Protein AF-A0A4V1ZJF5-F1 (afdb_monomer)

Mean predicted aligned error: 9.31 Å

Solvent-accessible surface area (backbone atoms only — not comparable to full-atom values): 12376 Å² total; per-residue (Å²): 110,70,67,60,54,49,34,72,76,37,57,77,57,43,63,61,58,68,71,45,56,71,69,58,46,52,52,50,51,52,52,52,52,51,50,51,52,51,51,49,52,51,50,53,51,49,51,53,52,50,53,53,54,54,52,51,55,53,51,51,55,51,50,55,49,39,53,52,45,34,56,56,43,44,68,31,26,26,74,67,44,28,57,37,52,52,50,33,46,51,53,37,40,76,70,75,46,53,59,31,53,43,90,68,22,48,41,54,60,68,57,36,38,51,34,26,77,71,66,78,32,97,47,66,68,51,47,29,45,29,48,46,96,89,67,45,67,27,7,44,29,41,39,47,34,37,68,93,37,48,88,74,75,68,55,56,67,44,56,47,41,49,48,39,37,38,27,45,75,55,55,25,40,35,24,40,51,39,92,51,51,75,67,51,41,52,54,46,50,53,29,46,76,70,66,44,49,79,68,82,72,84,67,19,86,41,49,43,33,38,32,61,48,101,64,50,67,70,45,41,74,71,65,52,72,66,69,85,126

Secondary structure (DSSP, 8-state):
-HHHHHHHH-THHHHHHHSS-HHHHHHHHHHHHHHHHHHHHHHHHHHHHHHHHHHHHHHHHHHHHHHHHHHHHHHTB-HHHHHHHHHHHHHHHHTT--EEE-TTSS--HHHHHHHHHTTS-S-SS-GGG-B-TTS-B-B--EEEEETTTTTSS-S-HHHHHHHHHHHHHTTEEEGGGTT--HHHHHHHHHHHHTT-TT--S---S-TTEEEESS--HHHHHTT------

pLDDT: mean 89.53, std 12.13, range [44.56, 98.75]

Nearest PDB structures (foldseek):
  6akv-assembly1_A  TM=5.701E-01  e=1.033E-02  Bacillus phage B4

Structure (mmCIF, N/CA/C/O backbone):
data_AF-A0A4V1ZJF5-F1
#
_entry.id   AF-A0A4V1ZJF5-F1
#
loop_
_atom_site.group_PDB
_atom_site.id
_atom_site.type_symbol
_atom_site.label_atom_id
_atom_site.label_alt_id
_atom_site.label_comp_id
_atom_site.label_asym_id
_atom_site.label_entity_id
_atom_site.label_seq_id
_atom_site.pdbx_PDB_ins_code
_atom_site.Cartn_x
_atom_site.Cartn_y
_atom_site.Cartn_z
_atom_site.occupancy
_atom_site.B_iso_or_equiv
_atom_site.auth_seq_id
_atom_site.auth_comp_id
_atom_site.auth_asym_id
_atom_site.auth_atom_id
_atom_site.pdbx_PDB_model_num
ATOM 1 N N . MET A 1 1 ? 50.253 15.086 -31.058 1.00 58.09 1 MET A N 1
ATOM 2 C CA . MET A 1 1 ? 49.781 15.336 -29.675 1.00 58.09 1 MET A CA 1
ATOM 3 C C . MET A 1 1 ? 50.432 14.435 -28.624 1.00 58.09 1 MET A C 1
ATOM 5 O O . MET A 1 1 ? 50.978 14.984 -27.685 1.00 58.09 1 MET A O 1
ATOM 9 N N . LEU A 1 2 ? 50.446 13.099 -28.750 1.00 58.16 2 LEU A N 1
ATOM 10 C CA . LEU A 1 2 ? 50.949 12.218 -27.674 1.00 58.16 2 LEU A CA 1
ATOM 11 C C . LEU A 1 2 ? 52.444 12.410 -27.326 1.00 58.16 2 LEU A C 1
ATOM 13 O O . LEU A 1 2 ? 52.797 12.458 -26.156 1.00 58.16 2 LEU A O 1
ATOM 17 N N . LEU A 1 3 ? 53.307 12.596 -28.335 1.00 60.75 3 LEU A N 1
ATOM 18 C CA . LEU A 1 3 ? 54.736 12.909 -28.148 1.00 60.75 3 LEU A CA 1
ATOM 19 C C . LEU A 1 3 ? 54.968 14.253 -27.444 1.00 60.75 3 LEU A C 1
ATOM 21 O O . LEU A 1 3 ? 55.894 14.369 -26.655 1.00 60.75 3 LEU A O 1
ATOM 25 N N . PHE A 1 4 ? 54.104 15.243 -27.681 1.00 65.88 4 PHE A N 1
ATOM 26 C CA . PHE A 1 4 ? 54.180 16.532 -26.988 1.00 65.88 4 PHE A CA 1
ATOM 27 C C . PHE A 1 4 ? 53.860 16.389 -25.496 1.00 65.88 4 PHE A C 1
ATOM 29 O O . PHE A 1 4 ? 54.551 16.977 -24.675 1.00 65.88 4 PHE A O 1
ATOM 36 N N . VAL A 1 5 ? 52.869 15.563 -25.141 1.00 66.44 5 VAL A N 1
ATOM 37 C CA . VAL A 1 5 ? 52.541 15.260 -23.736 1.00 66.44 5 VAL A CA 1
ATOM 38 C C . VAL A 1 5 ? 53.673 14.472 -23.066 1.00 66.44 5 VAL A C 1
ATOM 40 O O . VAL A 1 5 ? 54.054 14.778 -21.943 1.00 66.44 5 VAL A O 1
ATOM 43 N N . LEU A 1 6 ? 54.268 13.506 -23.772 1.00 64.69 6 LEU A N 1
ATOM 44 C CA . LEU A 1 6 ? 55.411 12.732 -23.276 1.00 64.69 6 LEU A CA 1
ATOM 45 C C . LEU A 1 6 ? 56.658 13.597 -23.056 1.00 64.69 6 LEU A C 1
ATOM 47 O O . LEU A 1 6 ? 57.324 13.432 -22.043 1.00 64.69 6 LEU A O 1
ATOM 51 N N . PHE A 1 7 ? 56.952 14.544 -23.951 1.00 76.12 7 PHE A N 1
ATOM 52 C CA . PHE A 1 7 ? 58.070 15.478 -23.776 1.00 76.12 7 PHE A CA 1
ATOM 53 C C . PHE A 1 7 ? 57.815 16.530 -22.697 1.00 76.12 7 PHE A C 1
ATOM 55 O O . PHE A 1 7 ? 58.768 16.987 -22.074 1.00 76.12 7 PHE A O 1
ATOM 62 N N . ALA A 1 8 ? 56.553 16.889 -22.449 1.00 70.56 8 ALA A N 1
ATOM 63 C CA . ALA A 1 8 ? 56.194 17.739 -21.319 1.00 70.56 8 ALA A CA 1
ATOM 64 C C . ALA A 1 8 ? 56.401 17.020 -19.974 1.00 70.56 8 ALA A C 1
ATOM 66 O O . ALA A 1 8 ? 56.846 17.640 -19.015 1.00 70.56 8 ALA A O 1
ATOM 67 N N . LEU A 1 9 ? 56.116 15.714 -19.911 1.00 73.62 9 LEU A N 1
ATOM 68 C CA . LEU A 1 9 ? 56.307 14.901 -18.704 1.00 73.62 9 LEU A CA 1
ATOM 69 C C . LEU A 1 9 ? 57.757 14.416 -18.526 1.00 73.62 9 LEU A C 1
ATOM 71 O O . LEU A 1 9 ? 58.195 14.210 -17.398 1.00 73.62 9 LEU A O 1
ATOM 75 N N . PHE A 1 10 ? 58.509 14.252 -19.619 1.00 78.19 10 PHE A N 1
ATOM 76 C CA . PHE A 1 10 ? 59.872 13.709 -19.622 1.00 78.19 10 PHE A CA 1
ATOM 77 C C . PHE A 1 10 ? 60.767 14.446 -20.640 1.00 78.19 10 PHE A C 1
ATOM 79 O O . PHE A 1 10 ? 60.992 13.950 -21.751 1.00 78.19 10 PHE A O 1
ATOM 86 N N . PRO A 1 11 ? 61.318 15.620 -20.278 1.00 78.00 11 PRO A N 1
ATOM 87 C CA . PRO A 1 11 ? 62.074 16.471 -21.203 1.00 78.00 11 PRO A CA 1
ATOM 88 C C . PRO A 1 11 ? 63.321 15.796 -21.787 1.00 78.00 11 PRO A C 1
ATOM 90 O O . PRO A 1 11 ? 63.616 15.971 -22.966 1.00 78.00 11 PRO A O 1
ATOM 93 N N . ALA A 1 12 ? 64.004 14.952 -21.004 1.00 77.81 12 ALA A N 1
ATOM 94 C CA . ALA A 1 12 ? 65.216 14.236 -21.419 1.00 77.81 12 ALA A CA 1
ATOM 95 C C . ALA A 1 12 ? 64.993 13.243 -22.582 1.00 77.81 12 ALA A C 1
ATOM 97 O O . ALA A 1 12 ? 65.926 12.905 -23.311 1.00 77.81 12 ALA A O 1
ATOM 98 N N . LEU A 1 13 ? 63.752 12.791 -22.803 1.00 76.12 13 LEU A N 1
ATOM 99 C CA . LEU A 1 13 ? 63.419 11.924 -23.939 1.00 76.12 13 LEU A CA 1
ATOM 100 C C . LEU A 1 13 ? 63.356 12.694 -25.263 1.00 76.12 13 LEU A C 1
ATOM 102 O O . LEU A 1 13 ? 63.444 12.081 -26.328 1.00 76.12 13 LEU A O 1
ATOM 106 N N . ARG A 1 14 ? 63.216 14.024 -25.222 1.00 79.62 14 ARG A N 1
ATOM 107 C CA . ARG A 1 14 ? 63.078 14.861 -26.417 1.00 79.62 14 ARG A CA 1
ATOM 108 C C . ARG A 1 14 ? 64.313 14.785 -27.301 1.00 79.62 14 ARG A C 1
ATOM 110 O O . ARG A 1 14 ? 64.189 14.466 -28.482 1.00 79.62 14 ARG A O 1
ATOM 117 N N . ASP A 1 15 ? 65.485 15.007 -26.722 1.00 79.25 15 ASP A N 1
ATOM 118 C CA . ASP A 1 15 ? 66.735 15.094 -27.482 1.00 79.25 15 ASP A CA 1
ATOM 119 C C . ASP A 1 15 ? 67.129 13.725 -28.052 1.00 79.25 15 ASP A C 1
ATOM 121 O O . ASP A 1 15 ? 67.526 13.610 -29.212 1.00 79.25 15 ASP A O 1
ATOM 125 N N . SER A 1 16 ? 66.864 12.658 -27.292 1.00 80.75 16 SER A N 1
ATOM 126 C CA . SER A 1 16 ? 67.068 11.271 -27.729 1.00 80.75 16 SER A CA 1
ATOM 127 C C . SER A 1 16 ? 66.196 10.898 -28.938 1.00 80.75 16 SER A C 1
ATOM 129 O O . SER A 1 16 ? 66.657 10.220 -29.852 1.00 80.75 16 SER A O 1
ATOM 131 N N . VAL A 1 17 ? 64.942 11.365 -28.998 1.00 77.38 17 VAL A N 1
ATOM 132 C CA . VAL A 1 17 ? 64.036 11.114 -30.138 1.00 77.38 17 VAL A CA 1
ATOM 133 C C . VAL A 1 17 ? 64.363 12.012 -31.340 1.00 77.38 17 VAL A C 1
ATOM 135 O O . VAL A 1 17 ? 64.158 11.617 -32.497 1.00 77.38 17 VAL A O 1
ATOM 138 N N . VAL A 1 18 ? 64.896 13.215 -31.094 1.00 82.00 18 VAL A N 1
ATOM 139 C CA . VAL A 1 18 ? 65.355 14.133 -32.147 1.00 82.00 18 VAL A CA 1
ATOM 140 C C . VAL A 1 18 ? 66.607 13.595 -32.856 1.00 82.00 18 VAL A C 1
ATOM 142 O O . VAL A 1 18 ? 66.705 13.723 -34.075 1.00 82.00 18 VAL A O 1
ATOM 145 N N . ALA A 1 19 ? 67.494 12.906 -32.139 1.00 83.69 19 ALA A N 1
ATOM 146 C CA . ALA A 1 19 ? 68.703 12.302 -32.701 1.00 83.69 19 ALA A CA 1
ATOM 147 C C . ALA A 1 19 ? 68.472 10.989 -33.487 1.00 83.69 19 ALA A C 1
ATOM 149 O O . ALA A 1 19 ? 69.379 10.506 -34.161 1.00 83.69 19 ALA A O 1
ATOM 150 N N . MET A 1 20 ? 67.276 10.389 -33.427 1.00 86.62 20 MET A N 1
ATOM 151 C CA . MET A 1 20 ? 66.982 9.126 -34.121 1.00 86.62 20 MET A CA 1
ATOM 152 C C . MET A 1 20 ? 66.909 9.268 -35.646 1.00 86.62 20 MET A C 1
ATOM 154 O O . MET A 1 20 ? 66.320 10.215 -36.172 1.00 86.62 20 MET A O 1
ATOM 158 N N . ALA A 1 21 ? 67.388 8.238 -36.353 1.00 90.06 21 ALA A N 1
ATOM 159 C CA . ALA A 1 21 ? 67.200 8.101 -37.794 1.00 90.06 21 ALA A CA 1
ATOM 160 C C . ALA A 1 21 ? 65.698 8.107 -38.176 1.00 90.06 21 ALA A C 1
ATOM 162 O O . ALA A 1 21 ? 64.870 7.574 -37.422 1.00 90.06 21 ALA A O 1
ATOM 163 N N . PRO A 1 22 ? 65.318 8.641 -39.356 1.00 86.12 22 PRO A N 1
ATOM 164 C CA . PRO A 1 22 ? 63.914 8.834 -39.738 1.00 86.12 22 PRO A CA 1
ATOM 165 C C . PRO A 1 22 ? 63.050 7.569 -39.634 1.00 86.12 22 PRO A C 1
ATOM 167 O O . PRO A 1 22 ? 61.930 7.618 -39.124 1.00 86.12 22 PRO A O 1
ATOM 170 N N . LEU A 1 23 ? 63.590 6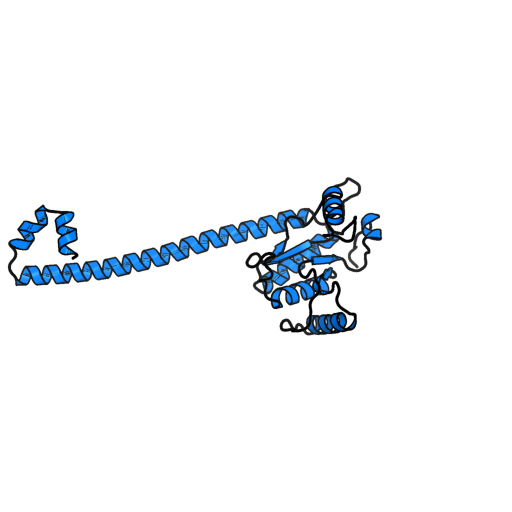.417 -40.046 1.00 81.69 23 LEU A N 1
ATOM 171 C CA . LEU A 1 23 ? 62.881 5.137 -39.992 1.00 81.69 23 LEU A CA 1
ATOM 172 C C . LEU A 1 23 ? 62.604 4.686 -38.547 1.00 81.69 23 LEU A C 1
ATOM 174 O O . LEU A 1 23 ? 61.494 4.249 -38.244 1.00 81.69 23 LEU A O 1
ATOM 178 N N . ALA A 1 24 ? 63.570 4.855 -37.638 1.00 78.62 24 ALA A N 1
ATOM 179 C CA . ALA A 1 24 ? 63.411 4.529 -36.220 1.00 78.62 24 ALA A CA 1
ATOM 180 C C . ALA A 1 24 ? 62.355 5.423 -35.549 1.00 78.62 24 ALA A C 1
ATOM 182 O O . ALA A 1 24 ? 61.537 4.942 -34.763 1.00 78.62 24 ALA A O 1
ATOM 183 N N . ARG A 1 25 ? 62.294 6.709 -35.926 1.00 80.06 25 ARG A N 1
ATOM 184 C CA . ARG A 1 25 ? 61.274 7.640 -35.422 1.00 80.06 25 ARG A CA 1
ATOM 185 C C . ARG A 1 25 ? 59.860 7.247 -35.868 1.00 80.06 25 ARG A C 1
ATOM 187 O O . ARG A 1 25 ? 58.936 7.309 -35.058 1.00 80.06 25 ARG A O 1
ATOM 194 N N . ILE A 1 26 ? 59.684 6.806 -37.116 1.00 80.50 26 ILE A N 1
ATOM 195 C CA . ILE A 1 26 ? 58.386 6.327 -37.631 1.00 80.50 26 ILE A CA 1
ATOM 196 C C . ILE A 1 26 ? 57.940 5.053 -36.897 1.00 80.50 26 ILE A C 1
ATOM 198 O O . ILE A 1 26 ? 56.774 4.942 -36.512 1.00 80.50 26 ILE A O 1
ATOM 202 N N . GLN A 1 27 ? 58.856 4.109 -36.657 1.00 81.94 27 GLN A N 1
ATOM 203 C CA . GLN A 1 27 ? 58.553 2.883 -35.907 1.00 81.94 27 GLN A CA 1
ATOM 204 C C . GLN A 1 27 ? 58.157 3.189 -34.455 1.00 81.94 27 GLN A C 1
ATOM 206 O O . GLN A 1 27 ? 57.144 2.678 -33.975 1.00 81.94 27 GLN A O 1
ATOM 211 N N . LEU A 1 28 ? 58.870 4.103 -33.786 1.00 77.88 28 LEU A N 1
ATOM 212 C CA . LEU A 1 28 ? 58.525 4.563 -32.439 1.00 77.88 28 LEU A CA 1
ATOM 213 C C . LEU A 1 28 ? 57.148 5.247 -32.403 1.00 77.88 28 LEU A C 1
ATOM 215 O O . LEU A 1 28 ? 56.344 4.971 -31.515 1.00 77.88 28 LEU A O 1
ATOM 219 N N . GLN A 1 29 ? 56.831 6.095 -33.385 1.00 80.81 29 GLN A N 1
ATOM 220 C CA . GLN A 1 29 ? 55.512 6.730 -33.493 1.00 80.81 29 GLN A CA 1
ATOM 221 C C . GLN A 1 29 ? 54.382 5.708 -33.664 1.00 80.81 29 GLN A C 1
ATOM 223 O O . GLN A 1 29 ? 53.346 5.833 -33.009 1.00 80.81 29 GLN A O 1
ATOM 228 N N . ARG A 1 30 ? 54.580 4.679 -34.498 1.00 80.25 30 ARG A N 1
ATOM 229 C CA . ARG A 1 30 ? 53.608 3.590 -34.691 1.00 80.25 30 ARG A CA 1
ATOM 230 C C . ARG A 1 30 ? 53.421 2.761 -33.421 1.00 80.25 30 ARG A C 1
ATOM 232 O O . ARG A 1 30 ? 52.285 2.483 -33.045 1.00 80.25 30 ARG A O 1
ATOM 239 N N . PHE A 1 31 ? 54.509 2.436 -32.726 1.00 74.62 31 PHE A N 1
ATOM 240 C CA . PHE A 1 31 ? 54.467 1.719 -31.452 1.00 74.62 31 PHE A CA 1
ATOM 241 C C . PHE A 1 31 ? 53.735 2.518 -30.361 1.00 74.62 31 PHE A C 1
ATOM 243 O O . PHE A 1 31 ? 52.851 1.989 -29.689 1.00 74.62 31 PHE A O 1
ATOM 250 N N . LEU A 1 32 ? 54.013 3.819 -30.238 1.00 76.56 32 LEU A N 1
ATOM 251 C CA . LEU A 1 32 ? 53.318 4.702 -29.295 1.00 76.56 32 LEU A CA 1
ATOM 252 C C . LEU A 1 32 ? 51.833 4.878 -29.642 1.00 76.56 32 LEU A C 1
ATOM 254 O O . LEU A 1 32 ? 50.996 4.909 -28.742 1.00 76.56 32 LEU A O 1
ATOM 258 N N . ALA A 1 33 ? 51.478 4.957 -30.928 1.00 76.19 33 ALA A N 1
ATOM 259 C CA . ALA A 1 33 ? 50.081 5.004 -31.362 1.00 76.19 33 ALA A CA 1
ATOM 260 C C . ALA A 1 33 ? 49.334 3.697 -31.036 1.00 76.19 33 ALA A C 1
ATOM 262 O O . ALA A 1 33 ? 48.191 3.734 -30.574 1.00 76.19 33 ALA A O 1
ATOM 263 N N . PHE A 1 34 ? 49.991 2.547 -31.207 1.00 76.25 34 PHE A N 1
ATOM 264 C CA . PHE A 1 34 ? 49.462 1.241 -30.818 1.00 76.25 34 PHE A CA 1
ATOM 265 C C . PHE A 1 34 ? 49.240 1.141 -29.301 1.00 76.25 34 PHE A C 1
ATOM 267 O O . PHE A 1 34 ? 48.150 0.760 -28.865 1.00 76.25 34 PHE A O 1
ATOM 274 N N . LEU A 1 35 ? 50.218 1.564 -28.491 1.00 74.25 35 LEU A N 1
ATOM 275 C CA . LEU A 1 35 ? 50.089 1.608 -27.031 1.00 74.25 35 LEU A CA 1
ATOM 276 C C . LEU A 1 35 ? 48.984 2.563 -26.574 1.00 74.25 35 LEU A C 1
ATOM 278 O O . LEU A 1 35 ? 48.183 2.196 -25.721 1.00 74.25 35 LEU A O 1
ATOM 282 N N . ALA A 1 36 ? 48.880 3.754 -27.166 1.00 72.44 36 ALA A N 1
ATOM 283 C CA . ALA A 1 36 ? 47.826 4.713 -26.840 1.00 72.44 36 ALA A CA 1
ATOM 284 C C . ALA A 1 36 ? 46.430 4.186 -27.191 1.00 72.44 36 ALA A C 1
ATOM 286 O O . ALA A 1 36 ? 45.476 4.411 -26.447 1.00 72.44 36 ALA A O 1
ATOM 287 N N . THR A 1 37 ? 46.307 3.459 -28.303 1.00 74.38 37 THR A N 1
ATOM 288 C CA . THR A 1 37 ? 45.048 2.816 -28.697 1.00 74.38 37 THR A CA 1
ATOM 289 C C . THR A 1 37 ? 44.662 1.738 -27.688 1.00 74.38 37 THR A C 1
ATOM 291 O O . THR A 1 37 ? 43.533 1.737 -27.203 1.00 74.38 37 THR A O 1
ATOM 294 N N . ARG A 1 38 ? 45.605 0.877 -27.282 1.00 74.81 38 ARG A N 1
ATOM 295 C CA . ARG A 1 38 ? 45.347 -0.134 -26.246 1.00 74.81 38 ARG A CA 1
ATOM 296 C C . ARG A 1 38 ? 45.035 0.491 -24.887 1.00 74.81 38 ARG A C 1
ATOM 298 O O . ARG A 1 38 ? 44.062 0.088 -24.263 1.00 74.81 38 ARG A O 1
ATOM 305 N N . ALA A 1 39 ? 45.775 1.513 -24.463 1.00 71.56 39 ALA A N 1
ATOM 306 C CA . ALA A 1 39 ? 45.519 2.229 -23.214 1.00 71.56 39 ALA A CA 1
ATOM 307 C C . ALA A 1 39 ? 44.129 2.888 -23.194 1.00 71.56 39 ALA A C 1
ATOM 309 O O . ALA A 1 39 ? 43.452 2.846 -22.173 1.00 71.56 39 ALA A O 1
ATOM 310 N N . ARG A 1 40 ? 43.659 3.434 -24.327 1.00 71.12 40 ARG A N 1
ATOM 311 C CA . ARG A 1 40 ? 42.286 3.953 -24.460 1.00 71.12 40 ARG A CA 1
ATOM 312 C C . ARG A 1 40 ? 41.235 2.857 -24.324 1.00 71.12 40 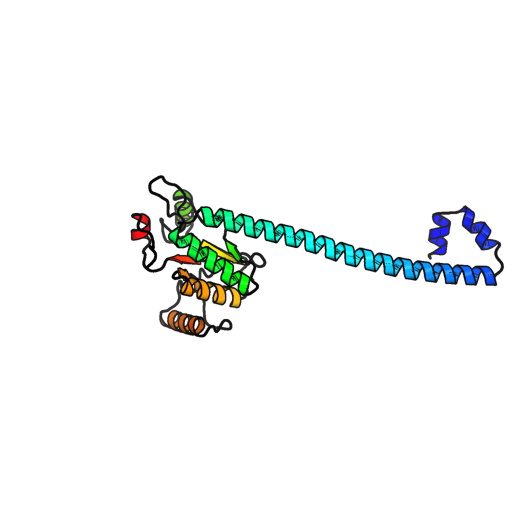ARG A C 1
ATOM 314 O O . ARG A 1 40 ? 40.253 3.075 -23.628 1.00 71.12 40 ARG A O 1
ATOM 321 N N . VAL A 1 41 ? 41.444 1.693 -24.941 1.00 70.69 41 VAL A N 1
ATOM 322 C CA . VAL A 1 41 ? 40.530 0.545 -24.800 1.00 70.69 41 VAL A CA 1
ATOM 323 C C . VAL A 1 41 ? 40.486 0.064 -23.348 1.00 70.69 41 VAL A C 1
ATOM 325 O O . VAL A 1 41 ? 39.400 -0.115 -22.808 1.00 70.69 41 VAL A O 1
ATOM 328 N N . PHE A 1 42 ? 41.639 -0.061 -22.684 1.00 69.69 42 PHE A N 1
ATOM 329 C CA . PHE A 1 42 ? 41.704 -0.422 -21.264 1.00 69.69 42 PHE A CA 1
ATOM 330 C C . PHE A 1 42 ? 41.040 0.622 -20.361 1.00 69.69 42 PHE A C 1
ATOM 332 O O . PHE A 1 42 ? 40.309 0.245 -19.454 1.00 69.69 42 PHE A O 1
ATOM 339 N N . LEU A 1 43 ? 41.233 1.919 -20.618 1.00 70.38 43 LEU A N 1
ATOM 340 C CA . LEU A 1 43 ? 40.588 2.988 -19.854 1.00 70.38 43 LEU A CA 1
ATOM 341 C C . LEU A 1 43 ? 39.066 3.002 -20.060 1.00 70.38 43 LEU A C 1
ATOM 343 O O . LEU A 1 43 ? 38.329 3.135 -19.089 1.00 70.38 43 LEU A O 1
ATOM 347 N N . MET A 1 44 ? 38.582 2.830 -21.294 1.00 72.62 44 MET A N 1
ATOM 348 C CA . MET A 1 44 ? 37.142 2.728 -21.567 1.00 72.62 44 MET A CA 1
ATOM 349 C C . MET A 1 44 ? 36.532 1.489 -20.908 1.00 72.62 44 MET A C 1
ATOM 351 O O . MET A 1 44 ? 35.460 1.586 -20.315 1.00 72.62 44 MET A O 1
ATOM 355 N N . LEU A 1 45 ? 37.224 0.346 -20.954 1.00 67.62 45 LEU A N 1
ATOM 356 C CA . LEU A 1 45 ? 36.789 -0.878 -20.284 1.00 67.62 45 LEU A CA 1
ATOM 357 C C . LEU A 1 45 ? 36.777 -0.698 -18.760 1.00 67.62 45 LEU A C 1
ATOM 359 O O . LEU A 1 45 ? 35.808 -1.070 -18.110 1.00 67.62 45 LEU A O 1
ATOM 363 N N . PHE A 1 46 ? 37.809 -0.071 -18.191 1.00 68.44 46 PHE A N 1
ATOM 364 C CA . PHE A 1 46 ? 37.892 0.219 -16.760 1.00 68.44 46 PHE A CA 1
ATOM 365 C C . PHE A 1 46 ? 36.787 1.178 -16.297 1.00 68.44 46 PHE A C 1
ATOM 367 O O . PHE A 1 46 ? 36.169 0.941 -15.260 1.00 68.44 46 PHE A O 1
ATOM 374 N N . LEU A 1 47 ? 36.494 2.229 -17.071 1.00 65.00 47 LEU A N 1
ATOM 375 C CA . LEU A 1 47 ? 35.394 3.153 -16.786 1.00 65.00 47 LEU A CA 1
ATOM 376 C C . LEU A 1 47 ? 34.038 2.445 -16.870 1.00 65.00 47 LEU A C 1
ATOM 378 O O . LEU A 1 47 ? 33.244 2.566 -15.942 1.00 65.00 47 LEU A O 1
ATOM 382 N N . ALA A 1 48 ? 33.797 1.648 -17.916 1.00 61.25 48 ALA A N 1
ATOM 383 C CA . ALA A 1 48 ? 32.567 0.869 -18.055 1.00 61.25 48 ALA A CA 1
ATOM 384 C C . ALA A 1 48 ? 32.377 -0.118 -16.889 1.00 61.25 48 ALA A C 1
ATOM 386 O O . ALA A 1 48 ? 31.305 -0.163 -16.288 1.00 61.25 48 ALA A O 1
ATOM 387 N N . VAL A 1 49 ? 33.429 -0.854 -16.511 1.00 65.62 49 VAL A N 1
ATOM 388 C CA . VAL A 1 49 ? 33.406 -1.779 -15.366 1.00 65.62 49 VAL A CA 1
ATOM 389 C C . VAL A 1 49 ? 33.169 -1.028 -14.051 1.00 65.62 49 VAL A C 1
ATOM 391 O O . VAL A 1 49 ? 32.335 -1.451 -13.255 1.00 65.62 49 VAL A O 1
ATOM 394 N N . SER A 1 50 ? 33.819 0.119 -13.839 1.00 60.56 50 SER A N 1
ATOM 395 C CA . SER A 1 50 ? 33.630 0.939 -12.632 1.00 60.56 50 SER A CA 1
ATOM 396 C C . SER A 1 50 ? 32.202 1.484 -12.513 1.00 60.56 50 SER A C 1
ATOM 398 O O . SER A 1 50 ? 31.629 1.475 -11.424 1.00 60.56 50 SER A O 1
ATOM 400 N N . THR A 1 51 ? 31.584 1.908 -13.622 1.00 61.34 51 THR A N 1
ATOM 401 C CA . THR A 1 51 ? 30.178 2.344 -13.641 1.00 61.34 51 THR A CA 1
ATOM 402 C C . THR A 1 51 ? 29.220 1.191 -13.327 1.00 61.34 51 THR A C 1
ATOM 404 O O . THR A 1 51 ? 28.277 1.367 -12.552 1.00 61.34 51 THR A O 1
ATOM 407 N N . VAL A 1 52 ? 29.465 -0.006 -13.867 1.00 58.81 52 VAL A N 1
ATOM 408 C CA . VAL A 1 52 ? 28.641 -1.195 -13.585 1.00 58.81 52 VAL A CA 1
ATOM 409 C C . VAL A 1 52 ? 28.757 -1.622 -12.116 1.00 58.81 52 VAL A C 1
ATOM 411 O O . VAL A 1 52 ? 27.740 -1.872 -11.473 1.00 58.81 52 VAL A O 1
ATOM 414 N N . ILE A 1 53 ? 29.964 -1.632 -11.542 1.00 63.09 53 ILE A N 1
ATOM 415 C CA . ILE A 1 53 ? 30.169 -2.000 -10.130 1.00 63.09 53 ILE A CA 1
ATOM 416 C C . ILE A 1 53 ? 29.520 -0.970 -9.189 1.00 63.09 53 ILE A C 1
ATOM 418 O O . ILE A 1 53 ? 28.819 -1.345 -8.247 1.00 63.09 53 ILE A O 1
ATOM 422 N N . GLY A 1 54 ? 29.698 0.329 -9.454 1.00 59.53 54 GLY A N 1
ATOM 423 C CA . GLY A 1 54 ? 29.116 1.389 -8.624 1.00 59.53 54 GLY A CA 1
ATOM 424 C C . GLY A 1 54 ? 27.583 1.393 -8.629 1.00 59.53 54 GLY A C 1
ATOM 425 O O . GLY A 1 54 ? 26.956 1.578 -7.586 1.00 59.53 54 GLY A O 1
ATOM 426 N N . THR A 1 55 ? 26.963 1.139 -9.786 1.00 63.41 55 THR A N 1
ATOM 427 C CA . THR A 1 55 ? 25.495 1.076 -9.907 1.00 63.41 55 THR A CA 1
ATOM 428 C C . THR A 1 55 ? 24.901 -0.160 -9.232 1.00 63.41 55 THR A C 1
ATOM 430 O O . THR A 1 55 ? 23.860 -0.044 -8.584 1.00 63.41 55 THR A O 1
ATOM 433 N N . ALA A 1 56 ? 25.576 -1.312 -9.297 1.00 63.09 56 ALA A N 1
ATOM 434 C CA . ALA A 1 56 ? 25.157 -2.522 -8.591 1.00 63.09 56 ALA A CA 1
ATOM 435 C C . ALA A 1 56 ? 25.172 -2.333 -7.063 1.00 63.09 56 ALA A C 1
ATOM 437 O O . ALA A 1 56 ? 24.187 -2.646 -6.397 1.00 63.09 56 ALA A O 1
ATOM 438 N N . SER A 1 57 ? 26.237 -1.733 -6.518 1.00 63.72 57 SER A N 1
ATOM 439 C CA . SER A 1 57 ? 26.359 -1.450 -5.079 1.00 63.72 57 SER A CA 1
ATOM 440 C C . SER A 1 57 ? 25.285 -0.473 -4.572 1.00 63.72 57 SER A C 1
ATOM 442 O O . SER A 1 57 ? 24.679 -0.684 -3.519 1.00 63.72 57 SER A O 1
ATOM 444 N N . ALA A 1 58 ? 24.981 0.574 -5.346 1.00 69.94 58 ALA A N 1
ATOM 445 C CA . ALA A 1 58 ? 23.907 1.507 -5.007 1.00 69.94 58 ALA A CA 1
ATOM 446 C C . ALA A 1 58 ? 22.517 0.840 -5.046 1.00 69.94 58 ALA A C 1
ATOM 448 O O . ALA A 1 58 ? 21.692 1.087 -4.163 1.00 69.94 58 ALA A O 1
ATOM 449 N N . ALA A 1 59 ? 22.261 -0.021 -6.037 1.00 73.81 59 ALA A N 1
ATOM 450 C CA . ALA A 1 59 ? 21.007 -0.765 -6.152 1.00 73.81 59 ALA A CA 1
ATOM 451 C C . ALA A 1 59 ? 20.816 -1.763 -4.996 1.00 73.81 59 ALA A C 1
ATOM 453 O O . A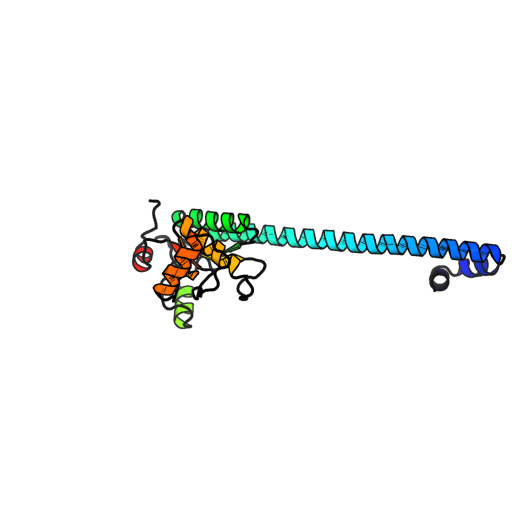LA A 1 59 ? 19.724 -1.846 -4.433 1.00 73.81 59 ALA A O 1
ATOM 454 N N . GLU A 1 60 ? 21.878 -2.462 -4.589 1.00 77.50 60 GLU A N 1
ATOM 455 C CA . GLU A 1 60 ? 21.861 -3.373 -3.440 1.00 77.50 60 GLU A CA 1
ATOM 456 C C . GLU A 1 60 ? 21.523 -2.631 -2.135 1.00 77.50 60 GLU A C 1
ATOM 458 O O . GLU A 1 60 ? 20.660 -3.063 -1.366 1.00 77.50 60 GLU A O 1
ATOM 463 N N . GLY A 1 61 ? 22.112 -1.448 -1.925 1.00 88.25 61 GLY A N 1
ATOM 464 C CA . GLY A 1 61 ? 21.809 -0.607 -0.766 1.00 88.25 61 GLY A CA 1
ATOM 465 C C . GLY A 1 61 ? 20.355 -0.118 -0.719 1.00 88.25 61 GLY A C 1
ATOM 466 O O . GLY A 1 61 ? 19.781 0.009 0.366 1.00 88.25 61 GLY A O 1
ATOM 467 N N . LEU A 1 62 ? 19.736 0.153 -1.872 1.00 90.06 62 LEU A N 1
ATOM 468 C CA . LEU A 1 62 ? 18.323 0.546 -1.951 1.00 90.06 62 LEU A CA 1
ATOM 469 C C . LEU A 1 62 ? 17.378 -0.622 -1.670 1.00 90.06 62 LEU A C 1
ATOM 471 O O . LEU A 1 62 ? 16.377 -0.432 -0.972 1.00 90.06 62 LEU A O 1
ATOM 475 N N . GLU A 1 63 ? 17.708 -1.816 -2.158 1.00 93.88 63 GLU A N 1
ATOM 476 C CA . GLU A 1 63 ? 16.915 -3.017 -1.906 1.00 93.88 63 GLU A CA 1
ATOM 477 C C . GLU A 1 63 ? 16.953 -3.407 -0.425 1.00 93.88 63 GLU A C 1
ATOM 479 O O . GLU A 1 63 ? 15.907 -3.628 0.188 1.00 93.88 63 GLU A O 1
ATOM 484 N N . ALA A 1 64 ? 18.138 -3.398 0.195 1.00 94.81 64 ALA A N 1
ATOM 485 C CA . ALA A 1 64 ? 18.279 -3.679 1.621 1.00 94.81 64 ALA A CA 1
ATOM 486 C C . ALA A 1 64 ? 17.462 -2.696 2.483 1.00 94.81 64 ALA A C 1
ATOM 488 O O . ALA A 1 64 ? 16.766 -3.104 3.417 1.00 94.81 64 ALA A O 1
ATOM 489 N N . LYS A 1 65 ? 17.480 -1.400 2.133 1.00 95.56 65 LYS A N 1
ATOM 490 C CA . LYS A 1 65 ? 16.660 -0.370 2.793 1.00 95.56 65 LYS A CA 1
ATOM 491 C C . LYS A 1 65 ? 15.164 -0.634 2.631 1.00 95.56 65 LYS A C 1
ATOM 493 O O . LYS A 1 65 ? 14.433 -0.540 3.614 1.00 95.56 65 LYS A O 1
ATOM 498 N N . ARG A 1 66 ? 14.710 -0.994 1.425 1.00 96.75 66 ARG A N 1
ATOM 499 C CA . ARG A 1 66 ? 13.304 -1.329 1.144 1.00 96.75 66 ARG A CA 1
ATOM 500 C C . ARG A 1 66 ? 12.829 -2.496 2.005 1.00 96.75 66 ARG A C 1
ATOM 502 O O . ARG A 1 66 ? 11.804 -2.391 2.676 1.00 96.75 66 ARG A O 1
ATOM 509 N N . VAL A 1 67 ? 13.601 -3.582 2.033 1.00 97.44 67 VAL A N 1
ATOM 510 C CA . VAL A 1 67 ? 13.293 -4.782 2.824 1.00 97.44 67 VAL A CA 1
ATOM 511 C C . VAL A 1 67 ? 13.246 -4.453 4.321 1.00 97.44 67 VAL A C 1
ATOM 513 O O . VAL A 1 67 ? 12.298 -4.837 5.010 1.00 97.44 67 VAL A O 1
ATOM 516 N N . ALA A 1 68 ? 14.217 -3.688 4.830 1.00 97.50 68 ALA A N 1
ATOM 517 C CA . ALA A 1 68 ? 14.247 -3.260 6.229 1.00 97.50 68 ALA A CA 1
ATOM 518 C C . ALA A 1 68 ? 13.056 -2.356 6.601 1.00 97.50 68 ALA A C 1
ATOM 520 O O . ALA A 1 68 ? 12.463 -2.521 7.675 1.00 97.50 68 ALA A O 1
ATOM 521 N N . GLN A 1 69 ? 12.668 -1.438 5.712 1.00 98.00 69 GLN A N 1
ATOM 522 C CA . GLN A 1 69 ? 11.498 -0.581 5.899 1.00 98.00 69 GLN A CA 1
ATOM 523 C C . GLN A 1 69 ? 10.210 -1.405 5.927 1.00 98.00 69 GLN A C 1
ATOM 525 O O . GLN A 1 69 ? 9.426 -1.266 6.865 1.00 98.00 69 GLN A O 1
ATOM 530 N N . ASN A 1 70 ? 10.018 -2.317 4.971 1.00 98.50 70 ASN A N 1
ATOM 531 C CA . ASN A 1 70 ? 8.843 -3.189 4.938 1.00 98.50 70 ASN A CA 1
ATOM 532 C C . ASN A 1 70 ? 8.742 -4.030 6.212 1.00 98.50 70 ASN A C 1
ATOM 534 O O . ASN A 1 70 ? 7.685 -4.063 6.837 1.00 98.50 70 ASN A O 1
ATOM 538 N N . LYS A 1 71 ? 9.849 -4.633 6.663 1.00 98.38 71 LYS A N 1
ATOM 539 C CA . LYS A 1 71 ? 9.899 -5.375 7.931 1.00 98.38 71 LYS A CA 1
ATOM 540 C C . LYS A 1 71 ? 9.481 -4.504 9.122 1.00 98.38 71 LYS A C 1
ATOM 542 O O . LYS A 1 71 ? 8.668 -4.930 9.941 1.00 98.38 71 LYS A O 1
ATOM 547 N N . THR A 1 72 ? 10.005 -3.282 9.200 1.00 98.00 72 THR A N 1
ATOM 548 C CA . THR A 1 72 ? 9.685 -2.321 10.269 1.00 98.00 72 THR A CA 1
ATOM 549 C C . THR A 1 72 ? 8.216 -1.904 10.239 1.00 98.00 72 THR A C 1
ATOM 551 O O . THR A 1 72 ? 7.567 -1.832 11.281 1.00 98.00 72 THR A O 1
ATOM 554 N N . ASN A 1 73 ? 7.666 -1.651 9.053 1.00 98.38 73 ASN A N 1
ATOM 555 C CA . ASN A 1 73 ? 6.291 -1.191 8.899 1.00 98.38 73 ASN A CA 1
ATOM 556 C C . ASN A 1 73 ? 5.276 -2.323 9.110 1.00 98.38 73 ASN A C 1
ATOM 558 O O . ASN A 1 73 ? 4.288 -2.117 9.811 1.00 98.38 73 ASN A O 1
ATOM 562 N N . LEU A 1 74 ? 5.565 -3.544 8.651 1.00 98.50 74 LEU A N 1
ATOM 563 C CA . LEU A 1 74 ? 4.771 -4.736 8.969 1.00 98.50 74 LEU A CA 1
ATOM 564 C C . LEU A 1 74 ? 4.670 -4.972 10.483 1.00 98.50 74 LEU A C 1
ATOM 566 O O . LEU A 1 74 ? 3.606 -5.344 10.979 1.00 98.50 74 LEU A O 1
ATOM 570 N N . ALA A 1 75 ? 5.739 -4.713 11.244 1.00 97.81 75 ALA A N 1
ATOM 571 C CA . ALA A 1 75 ? 5.737 -4.877 12.699 1.00 97.81 75 ALA A CA 1
ATOM 572 C C . ALA A 1 75 ? 4.763 -3.929 13.431 1.00 97.81 75 ALA A C 1
ATOM 574 O O . ALA A 1 75 ? 4.323 -4.257 14.531 1.00 97.81 75 ALA A O 1
ATOM 575 N N . LYS A 1 76 ? 4.382 -2.799 12.817 1.00 98.00 76 LYS A N 1
ATOM 576 C CA . LYS A 1 76 ? 3.387 -1.842 13.344 1.00 98.00 76 LYS A CA 1
ATOM 577 C C . LYS A 1 76 ? 1.938 -2.233 13.016 1.00 98.00 76 LYS A C 1
ATOM 579 O O . LYS A 1 76 ? 1.002 -1.563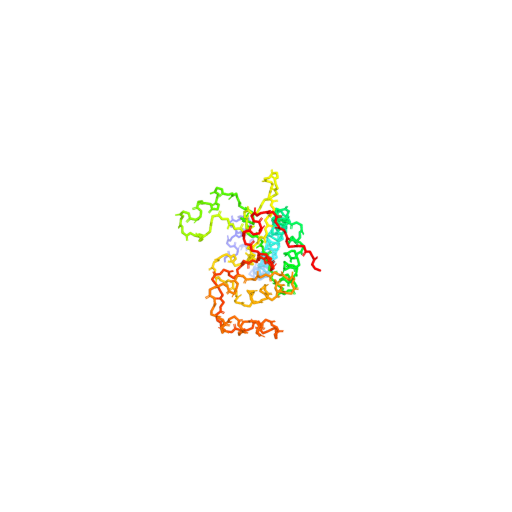 13.455 1.00 98.00 76 LYS A O 1
ATOM 584 N N . MET A 1 77 ? 1.745 -3.272 12.204 1.00 98.31 77 MET A N 1
ATOM 585 C CA . MET A 1 77 ? 0.429 -3.753 11.793 1.00 98.31 77 MET A CA 1
ATOM 586 C C . MET A 1 77 ? -0.088 -4.843 12.720 1.00 98.31 77 MET A C 1
ATOM 588 O O . MET A 1 77 ? 0.695 -5.614 13.292 1.00 98.31 77 MET A O 1
ATOM 592 N N . SER A 1 78 ? -1.412 -4.963 12.777 1.00 97.00 78 SER A N 1
ATOM 593 C CA . SER A 1 78 ? -2.082 -6.046 13.482 1.00 97.00 78 SER A CA 1
ATOM 594 C C . SER A 1 78 ? -1.662 -7.409 12.945 1.00 97.00 78 SER A C 1
ATOM 596 O O . SER A 1 78 ? -1.608 -7.560 11.723 1.00 97.00 78 SER A O 1
ATOM 598 N N . PRO A 1 79 ? -1.415 -8.428 13.795 1.00 95.19 79 PRO A N 1
ATOM 599 C CA . PRO A 1 79 ? -0.980 -9.750 13.335 1.00 95.19 79 PRO A CA 1
ATOM 600 C C . PRO A 1 79 ? -1.877 -10.351 12.243 1.00 95.19 79 PRO A C 1
ATOM 602 O O . PRO A 1 79 ? -1.380 -10.958 11.298 1.00 95.19 79 PRO A O 1
ATOM 605 N N . THR A 1 80 ? -3.189 -10.115 12.335 1.00 91.31 80 THR A N 1
ATOM 606 C CA . THR A 1 80 ? -4.194 -10.617 11.382 1.00 91.31 80 THR A CA 1
ATOM 607 C C . THR A 1 80 ? -4.083 -10.001 9.985 1.00 91.31 80 THR A C 1
ATOM 609 O O . THR A 1 80 ? -4.299 -10.682 8.985 1.00 91.31 80 THR A O 1
ATOM 612 N N . VAL A 1 81 ? -3.733 -8.716 9.899 1.00 96.88 81 VAL A N 1
ATOM 613 C CA . VAL A 1 81 ? -3.579 -7.991 8.629 1.00 96.88 81 VAL A CA 1
ATOM 614 C C . VAL A 1 81 ? -2.141 -8.083 8.118 1.00 96.88 81 VAL A C 1
ATOM 616 O O . VAL A 1 81 ? -1.924 -8.186 6.914 1.00 96.88 81 VAL A O 1
ATOM 619 N N . ARG A 1 82 ? -1.157 -8.128 9.023 1.00 97.56 82 ARG A N 1
ATOM 620 C CA . ARG A 1 82 ? 0.277 -8.213 8.719 1.00 97.56 82 ARG A CA 1
ATOM 621 C C . ARG A 1 82 ? 0.597 -9.350 7.756 1.00 97.56 82 ARG A C 1
ATOM 623 O O . ARG A 1 82 ? 1.302 -9.122 6.781 1.00 97.56 82 ARG A O 1
ATOM 630 N N . ALA A 1 83 ? 0.082 -10.552 8.020 1.00 96.50 83 ALA A N 1
ATOM 631 C CA . ALA A 1 83 ? 0.333 -11.713 7.168 1.00 96.50 83 ALA A CA 1
ATOM 632 C C . ALA A 1 83 ? -0.221 -11.512 5.747 1.00 96.50 83 ALA A C 1
ATOM 634 O O . ALA A 1 83 ? 0.458 -11.813 4.770 1.00 96.50 83 ALA A O 1
ATOM 635 N N . LYS A 1 84 ? -1.418 -10.924 5.630 1.00 97.75 84 LYS A N 1
ATOM 636 C CA . LYS A 1 84 ? -2.064 -10.626 4.344 1.00 97.75 84 LYS A CA 1
ATOM 637 C C . LYS A 1 84 ? -1.292 -9.568 3.558 1.00 97.75 84 LYS A C 1
ATOM 639 O O . LYS A 1 84 ? -1.053 -9.741 2.372 1.00 97.75 84 LYS A O 1
ATOM 644 N N . VAL A 1 85 ? -0.847 -8.500 4.220 1.00 98.56 85 VAL A N 1
ATOM 645 C CA . VAL A 1 85 ? -0.036 -7.452 3.580 1.00 98.56 85 VAL A CA 1
ATOM 646 C C . VAL A 1 85 ? 1.335 -7.980 3.169 1.00 98.56 85 VAL A C 1
ATOM 648 O O . VAL A 1 85 ? 1.794 -7.672 2.076 1.00 98.56 85 VAL A O 1
ATOM 651 N N . ALA A 1 86 ? 1.973 -8.824 3.984 1.00 98.50 86 ALA A N 1
ATOM 652 C CA . ALA A 1 86 ? 3.215 -9.488 3.594 1.00 98.50 86 ALA A CA 1
ATOM 653 C C . ALA A 1 86 ? 3.029 -10.372 2.347 1.00 98.50 86 ALA A C 1
ATOM 655 O O . ALA A 1 86 ? 3.900 -10.389 1.480 1.00 98.50 86 ALA A O 1
ATOM 656 N N . ALA A 1 87 ? 1.882 -11.048 2.219 1.00 98.50 87 ALA A N 1
ATOM 657 C CA . ALA A 1 87 ? 1.545 -11.806 1.019 1.00 98.50 87 ALA A CA 1
ATOM 658 C C . ALA A 1 87 ? 1.343 -10.897 -0.209 1.00 98.50 87 ALA A C 1
ATOM 660 O O . ALA A 1 87 ? 1.844 -11.223 -1.280 1.00 98.50 87 ALA A O 1
ATOM 661 N N . VAL A 1 88 ? 0.725 -9.717 -0.045 1.00 98.69 88 VAL A N 1
ATOM 662 C CA . VAL A 1 88 ? 0.633 -8.710 -1.123 1.00 98.69 88 VAL A CA 1
ATOM 663 C C . VAL A 1 88 ? 2.007 -8.246 -1.593 1.00 98.69 88 VAL A C 1
ATOM 665 O O . VAL A 1 88 ? 2.276 -8.237 -2.791 1.00 98.69 88 VAL A O 1
ATOM 668 N N . ILE A 1 89 ? 2.905 -7.926 -0.658 1.00 98.75 89 ILE A N 1
ATOM 669 C CA . ILE A 1 89 ? 4.296 -7.574 -0.973 1.00 98.75 89 ILE A CA 1
ATOM 670 C C . ILE A 1 89 ? 4.977 -8.700 -1.764 1.00 98.75 89 ILE A C 1
ATOM 672 O O . ILE A 1 89 ? 5.613 -8.431 -2.780 1.00 98.75 89 ILE A O 1
ATOM 676 N N . SER A 1 90 ? 4.813 -9.953 -1.334 1.00 98.62 90 SER A N 1
ATOM 677 C CA . SER A 1 90 ? 5.409 -11.107 -2.015 1.00 98.62 90 SER A CA 1
ATOM 678 C C . SER A 1 90 ? 4.855 -11.311 -3.430 1.00 98.62 90 SER A C 1
ATOM 680 O O . SER A 1 90 ? 5.615 -11.648 -4.336 1.00 98.62 90 SER A O 1
ATOM 682 N N . ASP A 1 91 ? 3.552 -11.116 -3.640 1.00 98.56 91 ASP A N 1
ATOM 683 C CA . ASP A 1 91 ? 2.930 -11.242 -4.961 1.00 98.56 91 ASP A CA 1
ATOM 684 C C . ASP A 1 91 ? 3.397 -10.129 -5.910 1.00 98.56 91 ASP A C 1
ATOM 686 O O . ASP A 1 91 ? 3.692 -10.389 -7.080 1.00 98.56 91 ASP A O 1
ATOM 690 N N . ASP A 1 92 ? 3.493 -8.892 -5.418 1.00 98.38 92 ASP A N 1
ATOM 691 C CA . ASP A 1 92 ? 4.010 -7.755 -6.184 1.00 98.38 92 ASP A CA 1
ATOM 692 C C . ASP A 1 92 ? 5.474 -8.006 -6.602 1.00 98.38 92 ASP A C 1
ATOM 694 O O . ASP A 1 92 ? 5.834 -7.819 -7.769 1.00 98.38 92 ASP A O 1
ATOM 698 N N . GLU A 1 93 ? 6.312 -8.507 -5.686 1.00 98.31 93 GLU A N 1
ATOM 699 C CA . GLU A 1 93 ? 7.697 -8.913 -5.972 1.00 98.31 93 GLU A CA 1
ATOM 700 C C . GLU A 1 93 ? 7.771 -10.028 -7.022 1.00 98.31 93 GLU A C 1
ATOM 702 O O . GLU A 1 93 ? 8.564 -9.935 -7.964 1.00 98.31 93 GLU A O 1
ATOM 707 N N . ALA A 1 94 ? 6.900 -11.037 -6.930 1.00 98.06 94 ALA A N 1
ATOM 708 C CA . ALA A 1 94 ? 6.806 -12.114 -7.917 1.00 98.06 94 ALA A CA 1
ATOM 709 C C . ALA A 1 94 ? 6.400 -11.614 -9.318 1.00 98.06 94 ALA A C 1
ATOM 711 O O . ALA A 1 94 ? 6.682 -12.269 -10.321 1.00 98.06 94 ALA A O 1
ATOM 712 N N . ASN A 1 95 ? 5.782 -10.431 -9.408 1.00 97.25 95 ASN A N 1
ATOM 713 C CA . ASN A 1 95 ? 5.455 -9.754 -10.664 1.00 97.25 95 ASN A CA 1
ATOM 714 C C . ASN A 1 95 ? 6.535 -8.751 -11.121 1.00 97.25 95 ASN A C 1
ATOM 716 O O . ASN A 1 95 ? 6.308 -7.982 -12.059 1.00 97.25 95 ASN A O 1
ATOM 720 N N . GLY A 1 96 ? 7.718 -8.760 -10.497 1.00 96.69 96 GLY A N 1
ATOM 721 C CA . GLY A 1 96 ? 8.853 -7.911 -10.871 1.00 96.69 96 GLY A CA 1
ATOM 722 C C . GLY A 1 96 ? 8.753 -6.469 -10.362 1.00 96.69 96 GLY A C 1
ATOM 723 O O . GLY A 1 96 ? 9.455 -5.579 -10.864 1.00 96.69 96 GLY A O 1
ATOM 724 N N . TYR A 1 97 ? 7.879 -6.216 -9.386 1.00 97.38 97 TYR A N 1
ATOM 725 C CA . TYR A 1 97 ? 7.789 -4.929 -8.706 1.00 97.38 97 TYR A CA 1
ATOM 726 C C . TYR A 1 97 ? 8.728 -4.850 -7.501 1.00 97.38 97 TYR A C 1
ATOM 728 O O . TYR A 1 97 ? 9.248 -5.853 -7.012 1.00 97.38 97 TYR A O 1
ATOM 736 N N . LYS A 1 98 ? 8.988 -3.624 -7.042 1.00 97.44 98 LYS A N 1
ATOM 737 C CA . LYS A 1 98 ? 9.783 -3.324 -5.843 1.00 97.44 98 LYS A CA 1
ATOM 738 C C . LYS A 1 98 ? 8.891 -2.655 -4.798 1.00 97.44 98 LYS A C 1
ATOM 740 O O . LYS A 1 98 ? 9.087 -1.475 -4.505 1.00 97.44 98 LYS A O 1
ATOM 745 N N . PRO A 1 99 ? 7.884 -3.362 -4.261 1.00 97.88 99 PRO A N 1
ATOM 746 C CA . PRO A 1 99 ? 6.891 -2.761 -3.386 1.00 97.88 99 PRO A CA 1
ATOM 747 C C . PRO A 1 99 ? 7.513 -2.279 -2.068 1.00 97.88 99 PRO A C 1
ATOM 749 O O . PRO A 1 99 ? 8.364 -2.944 -1.465 1.00 97.88 99 PRO A O 1
ATOM 752 N N . ILE A 1 100 ? 7.080 -1.113 -1.611 1.00 97.94 100 ILE A N 1
ATOM 753 C CA . ILE A 1 100 ? 7.502 -0.469 -0.375 1.00 97.94 100 ILE A CA 1
ATOM 754 C C . ILE A 1 100 ? 6.274 0.040 0.380 1.00 97.94 100 ILE A C 1
ATOM 756 O O . ILE A 1 100 ? 5.422 0.731 -0.180 1.00 97.94 100 ILE A O 1
ATOM 760 N N . ILE A 1 101 ? 6.185 -0.318 1.658 1.00 98.31 101 ILE A N 1
ATOM 761 C CA . ILE A 1 101 ? 5.137 0.157 2.559 1.00 98.31 101 ILE A CA 1
ATOM 762 C C . ILE A 1 101 ? 5.507 1.567 3.007 1.00 98.31 101 ILE A C 1
ATOM 764 O O . ILE A 1 101 ? 6.608 1.778 3.533 1.00 98.31 101 ILE A O 1
ATOM 768 N N . ASP A 1 102 ? 4.588 2.513 2.838 1.00 95.69 102 ASP A N 1
ATOM 769 C CA . ASP A 1 102 ? 4.768 3.897 3.262 1.00 95.69 102 ASP A CA 1
ATOM 770 C C . ASP A 1 102 ? 5.114 4.002 4.759 1.00 95.69 102 ASP A C 1
ATOM 772 O O . ASP A 1 102 ? 4.686 3.200 5.597 1.00 95.69 102 ASP A O 1
ATOM 776 N N . ASN A 1 103 ? 5.915 5.007 5.113 1.00 91.31 103 ASN A N 1
ATOM 777 C CA . ASN A 1 103 ? 6.380 5.206 6.486 1.00 91.31 103 ASN A CA 1
ATOM 778 C C . ASN A 1 103 ? 5.239 5.480 7.478 1.00 91.31 103 ASN A C 1
ATOM 780 O O . ASN A 1 103 ? 5.386 5.179 8.668 1.00 91.31 103 ASN A O 1
ATOM 784 N N . ALA A 1 104 ? 4.101 5.983 6.997 1.00 91.19 104 ALA A N 1
ATOM 785 C CA . ALA A 1 104 ? 2.907 6.264 7.780 1.00 91.19 104 ALA A CA 1
ATOM 786 C C . ALA A 1 104 ? 1.924 5.074 7.866 1.00 91.19 104 ALA A C 1
ATOM 788 O O . ALA A 1 104 ? 0.718 5.278 8.030 1.00 91.19 104 ALA A O 1
ATOM 789 N N . VAL A 1 105 ? 2.416 3.824 7.810 1.00 96.12 105 VAL A N 1
ATOM 790 C CA . VAL A 1 105 ? 1.585 2.612 7.986 1.00 96.12 105 VAL A CA 1
ATOM 791 C C . VAL A 1 105 ? 0.726 2.667 9.254 1.00 96.12 105 VAL A C 1
ATOM 793 O O . VAL A 1 105 ? -0.443 2.292 9.218 1.00 96.12 105 VAL A O 1
ATOM 796 N N . TRP A 1 106 ? 1.277 3.191 10.355 1.00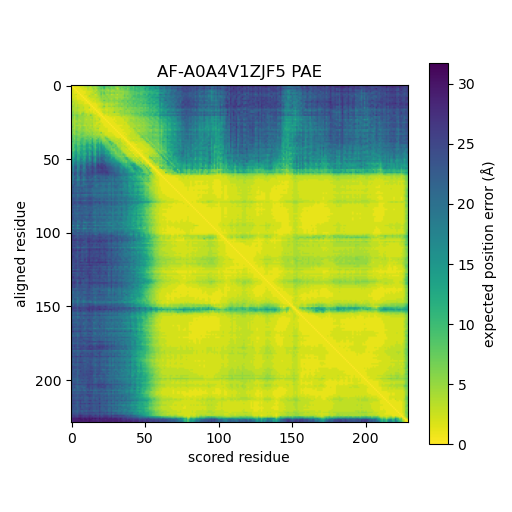 97.81 106 TRP A N 1
ATOM 797 C CA . TRP A 1 106 ? 0.541 3.535 11.565 1.00 97.81 106 TRP A CA 1
ATOM 798 C C . TRP A 1 106 ? 0.692 5.023 11.847 1.00 97.81 106 TRP A C 1
ATOM 800 O O . TRP A 1 106 ? 1.788 5.571 11.725 1.00 97.81 106 TRP A O 1
ATOM 810 N N . ARG A 1 107 ? -0.405 5.657 12.256 1.00 95.31 107 ARG A N 1
ATOM 811 C CA . ARG A 1 107 ? -0.461 7.071 12.626 1.00 95.31 107 ARG A CA 1
ATOM 812 C C . ARG A 1 107 ? -1.151 7.209 13.973 1.00 95.31 107 ARG A C 1
ATOM 814 O O . ARG A 1 107 ? -2.143 6.536 14.241 1.00 95.31 107 ARG A O 1
ATOM 821 N N . SER A 1 108 ? -0.684 8.123 14.808 1.00 95.12 108 SER A N 1
ATOM 822 C CA . SER A 1 108 ? -1.362 8.475 16.051 1.00 95.12 108 SER A CA 1
ATOM 823 C C . SER A 1 108 ? -2.736 9.104 15.781 1.00 95.12 108 SER A C 1
ATOM 825 O O . SER A 1 108 ? -3.027 9.648 14.709 1.00 95.12 108 SER A O 1
ATOM 827 N N . LYS A 1 109 ? -3.607 9.095 16.797 1.00 94.50 109 LYS A N 1
ATOM 828 C CA . LYS A 1 109 ? -4.907 9.788 16.731 1.00 94.50 109 LYS A CA 1
ATOM 829 C C . LYS A 1 109 ? -4.746 11.291 16.475 1.00 94.50 109 LYS A C 1
ATOM 831 O O . LYS A 1 109 ? -5.559 11.868 15.758 1.00 94.50 109 LYS A O 1
ATOM 836 N N . ALA A 1 110 ? -3.696 11.907 17.023 1.00 95.81 110 ALA A N 1
ATOM 837 C CA . ALA A 1 110 ? -3.397 13.322 16.824 1.00 95.81 110 ALA A CA 1
ATOM 838 C C . ALA A 1 110 ? -3.018 13.625 15.365 1.00 95.81 110 ALA A C 1
ATOM 840 O O . ALA A 1 110 ? -3.551 14.568 14.780 1.00 95.81 110 ALA A O 1
ATOM 841 N N . GLU A 1 111 ? -2.173 12.795 14.749 1.00 96.19 111 GLU A N 1
ATOM 842 C CA . GLU A 1 111 ? -1.809 12.922 13.331 1.00 96.19 111 GLU A CA 1
ATOM 843 C C . GLU A 1 111 ? -3.022 12.721 12.418 1.00 96.19 111 GLU A C 1
ATOM 845 O O . GLU A 1 111 ? -3.255 13.521 11.510 1.00 96.19 111 GLU A O 1
ATOM 850 N N . GLN A 1 112 ? -3.858 11.711 12.692 1.00 97.00 112 GLN A N 1
ATOM 851 C CA . GLN A 1 112 ? -5.106 11.508 11.951 1.00 97.00 112 GLN A CA 1
ATOM 852 C C . GLN A 1 112 ? -6.035 12.723 12.065 1.00 97.00 112 GLN A C 1
ATOM 854 O O . GLN A 1 112 ? -6.610 13.164 11.070 1.00 97.00 112 GLN A 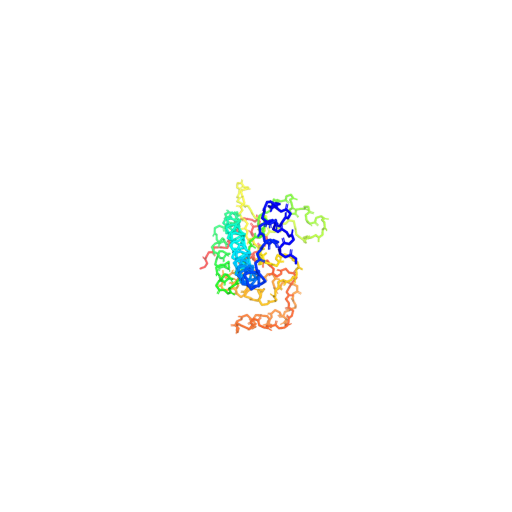O 1
ATOM 859 N N . TYR A 1 113 ? -6.176 13.287 13.266 1.00 97.19 113 TYR A N 1
ATOM 860 C CA . TYR A 1 113 ? -6.997 14.474 13.475 1.00 97.19 113 TYR A CA 1
ATOM 861 C C . TYR A 1 113 ? -6.426 15.707 12.761 1.00 97.19 113 TYR A C 1
ATOM 863 O O . TYR A 1 113 ? -7.181 16.508 12.214 1.00 97.19 113 TYR A O 1
ATOM 871 N N . ALA A 1 114 ? -5.100 15.853 12.700 1.00 97.12 114 ALA A N 1
ATOM 872 C CA . ALA A 1 114 ? -4.460 16.911 11.924 1.00 97.12 114 ALA A CA 1
ATOM 873 C C . ALA A 1 114 ? -4.761 16.784 10.420 1.00 97.12 114 ALA A C 1
ATOM 875 O O . ALA A 1 114 ? -5.050 17.790 9.775 1.00 97.12 114 ALA A O 1
ATOM 876 N N . LEU A 1 115 ? -4.755 15.565 9.870 1.00 95.25 115 LEU A N 1
ATOM 877 C CA . LEU A 1 115 ? -5.115 15.308 8.470 1.00 95.25 115 LEU A CA 1
ATOM 878 C C . LEU A 1 115 ? -6.598 15.565 8.194 1.00 95.25 115 LEU A C 1
ATOM 880 O O . LEU A 1 115 ? -6.933 16.149 7.167 1.00 95.25 115 LEU A O 1
ATOM 884 N N . TYR A 1 116 ? -7.473 15.204 9.135 1.00 96.56 116 TYR A N 1
ATOM 885 C CA . TYR A 1 116 ? -8.893 15.551 9.078 1.00 96.56 116 TYR A CA 1
ATOM 886 C C . TYR A 1 116 ? -9.102 17.071 9.028 1.00 96.56 116 TYR A C 1
ATOM 888 O O . TYR A 1 116 ? -9.769 17.571 8.128 1.00 96.56 116 TYR A O 1
ATOM 896 N N . LYS A 1 117 ? -8.455 17.829 9.926 1.00 97.75 117 LYS A N 1
ATOM 897 C CA . LYS A 1 117 ? -8.543 19.301 9.948 1.00 97.75 117 LYS A CA 1
ATOM 898 C C . LYS A 1 117 ? -8.030 19.965 8.666 1.00 97.75 117 LYS A C 1
ATOM 900 O O . LYS A 1 117 ? -8.512 21.031 8.311 1.00 97.75 117 LYS A O 1
ATOM 905 N N . LYS A 1 118 ? -7.060 19.348 7.982 1.00 97.00 118 LYS A N 1
ATOM 906 C CA . LYS A 1 118 ? -6.530 19.818 6.690 1.00 97.00 118 LYS A CA 1
ATOM 907 C C . LYS A 1 118 ? -7.399 19.418 5.489 1.00 97.00 118 LYS A C 1
ATOM 909 O O . LYS A 1 118 ? -7.081 19.808 4.374 1.00 97.00 118 LYS A O 1
ATOM 914 N N . GLY A 1 119 ? -8.450 18.618 5.686 1.00 94.81 119 GLY A N 1
ATOM 915 C CA . GLY A 1 119 ? -9.280 18.090 4.599 1.00 94.81 119 GLY A CA 1
ATOM 916 C C . GLY A 1 119 ? -8.661 16.912 3.833 1.00 94.81 119 GLY A C 1
ATOM 917 O O . GLY A 1 119 ? -9.263 16.431 2.879 1.00 94.81 119 GLY A O 1
ATOM 918 N N . TYR A 1 120 ? -7.500 16.401 4.261 1.00 91.25 120 TYR A N 1
ATOM 919 C CA . TYR A 1 120 ? -6.854 15.219 3.666 1.00 91.25 120 TYR A CA 1
ATOM 920 C C . TYR A 1 120 ? -7.470 13.897 4.133 1.00 91.25 120 TYR A C 1
ATOM 922 O O . TYR A 1 120 ? -7.192 12.844 3.573 1.00 91.25 120 TYR A O 1
ATOM 930 N N . SER A 1 121 ? -8.321 13.938 5.157 1.00 93.81 121 SER A N 1
ATOM 931 C CA . SER A 1 121 ? -9.138 12.808 5.583 1.00 93.81 121 SER A CA 1
ATOM 932 C C . SER A 1 121 ? -10.563 13.268 5.844 1.00 93.81 121 SER A C 1
ATOM 934 O O . SER A 1 121 ? -10.787 14.346 6.387 1.00 93.81 121 SER A O 1
ATOM 936 N N . LYS A 1 122 ? -11.533 12.408 5.533 1.00 93.62 122 LYS A N 1
ATOM 937 C CA . LYS A 1 122 ? -12.951 12.620 5.871 1.00 93.62 122 LYS A CA 1
ATOM 938 C C . LYS A 1 122 ? -13.333 12.052 7.241 1.00 93.62 122 LYS A C 1
ATOM 940 O O . LYS A 1 122 ? -14.459 12.232 7.688 1.00 93.62 122 LYS A O 1
ATOM 945 N N . VAL A 1 123 ? -12.410 11.351 7.902 1.00 95.19 123 VAL A N 1
ATOM 946 C CA . VAL A 1 123 ? -12.646 10.645 9.168 1.00 95.19 123 VAL A CA 1
ATOM 947 C C . VAL A 1 123 ? -11.595 10.991 10.219 1.00 95.19 123 VAL A C 1
ATOM 949 O O . VAL A 1 123 ? -10.419 11.201 9.910 1.00 95.19 123 VAL A O 1
ATOM 952 N N . THR A 1 124 ? -12.007 11.001 11.485 1.00 96.25 124 THR A N 1
ATOM 953 C CA . THR A 1 124 ? -11.129 11.206 12.652 1.00 96.25 124 THR A CA 1
ATOM 954 C C . THR A 1 124 ? -10.513 9.901 13.171 1.00 96.25 124 THR A C 1
ATOM 956 O O . THR A 1 124 ? -9.526 9.921 13.905 1.00 96.25 124 THR A O 1
ATOM 959 N N . PHE A 1 125 ? -11.056 8.756 12.751 1.00 97.50 125 PHE A N 1
ATOM 960 C CA . PHE A 1 125 ? -10.506 7.418 12.964 1.00 97.50 125 PHE A CA 1
ATOM 961 C C . PHE A 1 125 ? -10.368 6.708 11.613 1.00 97.50 125 PHE A C 1
ATOM 963 O O . PHE A 1 125 ? -11.302 6.732 10.818 1.00 97.50 125 PHE A O 1
ATOM 970 N N . SER A 1 126 ? -9.219 6.088 11.367 1.00 96.75 126 SER A N 1
ATOM 971 C CA . SER A 1 126 ? -8.853 5.370 10.142 1.00 96.75 126 SER A CA 1
ATOM 972 C C . SER A 1 126 ? -8.217 4.033 10.527 1.00 96.75 126 SER A C 1
ATOM 974 O O . SER A 1 126 ? -7.678 3.890 11.619 1.00 96.75 126 SER A O 1
ATOM 976 N N . PHE A 1 127 ? -8.201 3.047 9.638 1.00 98.06 127 PHE A N 1
ATOM 977 C CA . PHE A 1 127 ? -7.476 1.805 9.905 1.00 98.06 127 PHE A CA 1
ATOM 978 C C . PHE A 1 127 ? -5.972 2.008 10.165 1.00 98.06 127 PHE A C 1
ATOM 980 O O . PHE A 1 127 ? -5.401 1.239 10.936 1.00 98.06 127 PHE A O 1
ATOM 987 N N . HIS A 1 128 ? -5.361 3.088 9.657 1.00 98.06 128 HIS A N 1
ATOM 988 C CA . HIS A 1 128 ? -3.981 3.460 10.000 1.00 98.06 128 HIS A CA 1
ATOM 989 C C . HIS A 1 128 ? -3.783 3.845 11.470 1.00 98.06 128 HIS A C 1
ATOM 991 O O . HIS A 1 128 ? -2.667 3.769 11.968 1.00 98.06 128 HIS A O 1
ATOM 997 N N . ASN A 1 129 ? -4.828 4.293 12.175 1.00 97.12 129 ASN A N 1
ATOM 998 C CA . ASN A 1 129 ? -4.724 4.697 13.581 1.00 97.12 129 ASN A CA 1
ATOM 999 C C . ASN A 1 129 ? -5.390 3.717 14.553 1.00 97.12 129 ASN A C 1
ATOM 1001 O O . ASN A 1 129 ? -5.638 4.056 15.715 1.00 97.12 129 ASN A O 1
ATOM 1005 N N . ALA A 1 130 ? -5.652 2.493 14.088 1.00 97.38 130 ALA A N 1
ATOM 1006 C CA . ALA A 1 130 ? -5.978 1.384 14.964 1.00 97.38 130 ALA A CA 1
ATOM 1007 C C . ALA A 1 130 ? -4.797 1.097 15.911 1.00 97.38 130 ALA A C 1
ATOM 1009 O O . ALA A 1 130 ? -3.630 1.085 15.513 1.00 97.38 130 ALA A O 1
ATOM 1010 N N . SER A 1 131 ? -5.119 0.892 17.186 1.00 96.62 131 SER A N 1
ATOM 1011 C CA . SER A 1 131 ? -4.162 0.617 18.258 1.00 96.62 131 SER A CA 1
ATOM 1012 C C . SER A 1 131 ? -4.704 -0.475 19.169 1.00 96.62 131 SER A C 1
ATOM 1014 O O . SER A 1 131 ? -5.925 -0.659 19.263 1.00 96.62 131 SER A O 1
ATOM 1016 N N . THR A 1 132 ? -3.806 -1.177 19.859 1.00 94.56 132 THR A N 1
ATOM 1017 C CA . THR A 1 132 ? -4.189 -2.087 20.945 1.00 94.56 132 THR A CA 1
ATOM 1018 C C . THR A 1 132 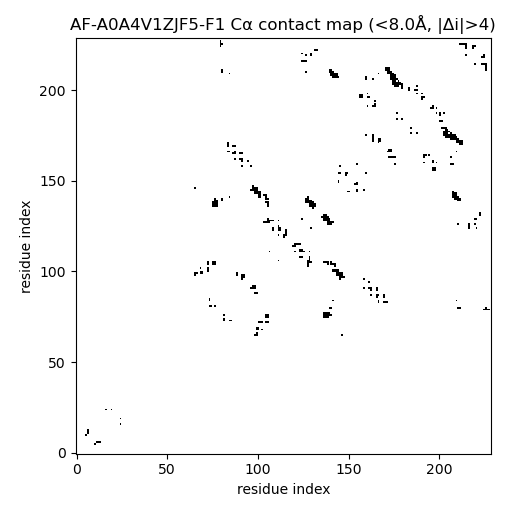? -4.846 -1.301 22.092 1.00 94.56 132 THR A C 1
ATOM 1020 O O . THR A 1 132 ? -4.695 -0.075 22.167 1.00 94.56 132 THR A O 1
ATOM 1023 N N . PRO A 1 133 ? -5.541 -1.966 23.035 1.00 91.62 133 PRO A N 1
ATOM 1024 C CA . PRO A 1 133 ? -6.071 -1.300 24.228 1.00 91.62 133 PRO A CA 1
ATOM 1025 C C . PRO A 1 133 ? -5.004 -0.562 25.054 1.00 91.62 133 PRO A C 1
ATOM 1027 O O . PRO A 1 133 ? -5.304 0.463 25.657 1.00 91.62 133 PRO A O 1
ATOM 1030 N N . SER A 1 134 ? -3.750 -1.035 25.029 1.00 92.56 134 SER A N 1
ATOM 1031 C CA . SER A 1 134 ? -2.598 -0.386 25.673 1.00 92.56 134 SER A CA 1
ATOM 1032 C C . SER A 1 134 ? -1.996 0.773 24.864 1.00 92.56 134 SER A C 1
ATOM 1034 O O . SER A 1 134 ? -0.989 1.346 25.270 1.00 92.56 134 SER A O 1
ATOM 1036 N N . GLY A 1 135 ? -2.591 1.134 23.722 1.00 93.19 135 GLY A N 1
ATOM 1037 C CA . GLY A 1 135 ? -2.166 2.260 22.889 1.00 93.19 135 GLY A CA 1
ATOM 1038 C C . GLY A 1 135 ? -1.013 1.960 21.928 1.00 93.19 135 GLY A C 1
ATOM 1039 O O . GLY A 1 135 ? -0.548 2.873 21.248 1.00 93.19 135 GLY A O 1
ATOM 1040 N N . GLN A 1 136 ? -0.564 0.707 21.829 1.00 95.38 136 GLN A N 1
ATOM 1041 C CA . GLN A 1 136 ? 0.493 0.318 20.891 1.00 95.38 136 GLN A CA 1
ATOM 1042 C C . GLN A 1 136 ? -0.027 0.306 19.448 1.00 95.38 136 GLN A C 1
ATOM 1044 O O . GLN A 1 136 ? -1.230 0.162 19.211 1.00 95.38 136 GLN A O 1
ATOM 1049 N N . ALA A 1 137 ? 0.880 0.462 18.479 1.00 97.06 137 ALA A N 1
ATOM 1050 C CA . ALA A 1 137 ? 0.539 0.410 17.062 1.00 97.06 137 ALA A CA 1
ATOM 1051 C C . ALA A 1 137 ? -0.075 -0.949 16.691 1.00 97.06 137 ALA A C 1
ATOM 1053 O O . ALA A 1 137 ? 0.481 -1.997 17.008 1.00 97.06 137 ALA A O 1
ATOM 1054 N N . ASP A 1 138 ? -1.232 -0.912 16.034 1.00 97.25 138 ASP A N 1
ATOM 1055 C CA . ASP A 1 138 ? -1.988 -2.099 15.627 1.00 97.25 138 ASP A CA 1
ATOM 1056 C C . ASP A 1 138 ? -2.722 -1.800 14.315 1.00 97.25 138 ASP A C 1
ATOM 1058 O O . ASP A 1 138 ? -3.928 -2.018 14.186 1.00 97.25 138 ASP A O 1
ATOM 1062 N N . SER A 1 139 ? -1.993 -1.201 13.364 1.00 98.12 139 SER A N 1
ATOM 1063 C CA . SER A 1 139 ? -2.578 -0.707 12.118 1.00 98.12 139 SER A CA 1
ATOM 1064 C C . SER A 1 139 ? -3.268 -1.830 11.351 1.00 98.12 139 SER A C 1
ATOM 1066 O O . SER A 1 139 ? -2.762 -2.951 11.247 1.00 98.12 139 SER A O 1
ATOM 1068 N N . LEU A 1 140 ? -4.429 -1.503 10.797 1.00 98.25 140 LEU A N 1
ATOM 1069 C CA . LEU A 1 140 ? -5.211 -2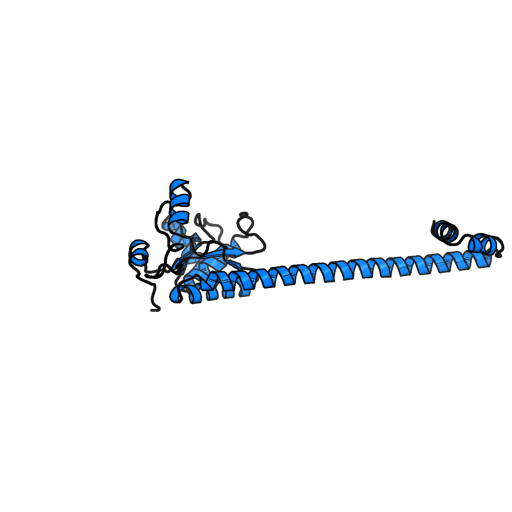.390 9.949 1.00 98.25 140 LEU A CA 1
ATOM 1070 C C . LEU A 1 140 ? -5.102 -2.018 8.473 1.00 98.25 140 LEU A C 1
ATOM 1072 O O . LEU A 1 140 ? -5.729 -2.672 7.659 1.00 98.25 140 LEU A O 1
ATOM 1076 N N . ALA A 1 141 ? -4.324 -1.006 8.105 1.00 98.19 141 ALA A N 1
ATOM 1077 C CA . ALA A 1 141 ? -4.144 -0.634 6.710 1.00 98.19 141 ALA A CA 1
ATOM 1078 C C . ALA A 1 141 ? -2.679 -0.372 6.385 1.00 98.19 141 ALA A C 1
ATOM 1080 O O . ALA A 1 141 ? -1.862 -0.088 7.264 1.00 98.19 141 ALA A O 1
ATOM 1081 N N . ALA A 1 142 ? -2.355 -0.476 5.106 1.00 98.50 142 ALA A N 1
ATOM 1082 C CA . ALA A 1 142 ? -1.063 -0.098 4.574 1.00 98.50 142 ALA A CA 1
ATOM 1083 C C . ALA A 1 142 ? -1.262 0.634 3.255 1.00 98.50 142 ALA A C 1
ATOM 1085 O O . ALA A 1 142 ? -2.143 0.277 2.477 1.00 98.50 142 ALA A O 1
ATOM 1086 N N . ASP A 1 143 ? -0.389 1.600 3.005 1.00 98.12 143 ASP A N 1
ATOM 1087 C CA . ASP A 1 143 ? -0.234 2.178 1.683 1.00 98.12 143 ASP A CA 1
ATOM 1088 C C . ASP A 1 143 ? 1.042 1.597 1.076 1.00 98.12 143 ASP A C 1
ATOM 1090 O O . ASP A 1 143 ? 2.114 1.656 1.690 1.00 98.12 143 ASP A O 1
ATOM 1094 N N . ILE A 1 144 ? 0.926 0.977 -0.094 1.00 98.38 144 ILE A N 1
ATOM 1095 C CA . ILE A 1 144 ? 2.011 0.244 -0.743 1.00 98.38 144 ILE A CA 1
ATOM 1096 C C . ILE A 1 144 ? 2.272 0.876 -2.105 1.00 98.38 144 ILE A C 1
ATOM 1098 O O . ILE A 1 144 ? 1.412 0.879 -2.979 1.00 98.38 144 ILE A O 1
ATOM 1102 N N . THR A 1 145 ? 3.485 1.374 -2.316 1.00 97.50 145 THR A N 1
ATOM 1103 C CA . THR A 1 145 ? 3.934 1.915 -3.610 1.00 97.50 145 THR A CA 1
ATOM 1104 C C . THR A 1 145 ? 5.055 1.051 -4.176 1.00 97.50 145 THR A C 1
ATOM 1106 O O . THR A 1 145 ? 5.561 0.179 -3.483 1.00 97.50 145 THR A O 1
ATOM 1109 N N . ASP A 1 146 ? 5.477 1.262 -5.419 1.00 96.88 146 ASP A N 1
ATOM 1110 C CA . ASP A 1 146 ? 6.728 0.679 -5.919 1.00 96.88 146 ASP A CA 1
ATOM 1111 C C . ASP A 1 146 ? 7.863 1.688 -5.710 1.00 96.88 146 ASP A C 1
ATOM 1113 O O . ASP A 1 146 ? 7.740 2.846 -6.112 1.00 96.88 146 ASP A O 1
ATOM 1117 N N . GLN A 1 147 ? 8.975 1.260 -5.106 1.00 95.56 147 GLN A N 1
ATOM 1118 C CA . GLN A 1 147 ? 10.116 2.108 -4.743 1.00 95.56 147 GLN A CA 1
ATOM 1119 C C . GLN A 1 147 ? 10.657 2.931 -5.924 1.00 95.56 147 GLN A C 1
ATOM 1121 O O . GLN A 1 147 ? 11.176 4.025 -5.717 1.00 95.56 147 GLN A O 1
ATOM 1126 N N . ARG A 1 148 ? 10.524 2.436 -7.161 1.00 93.06 148 ARG A N 1
ATOM 1127 C CA . ARG A 1 148 ? 11.009 3.120 -8.370 1.00 93.06 148 ARG A CA 1
ATOM 1128 C C . ARG A 1 148 ? 10.153 4.325 -8.753 1.00 93.06 148 ARG A C 1
ATOM 1130 O O . ARG A 1 148 ? 10.645 5.216 -9.437 1.00 93.06 148 ARG A O 1
ATOM 1137 N N . TYR A 1 149 ? 8.886 4.342 -8.341 1.00 91.88 149 TYR A N 1
ATOM 1138 C CA . TYR A 1 149 ? 7.910 5.360 -8.737 1.00 91.88 149 TYR A CA 1
ATOM 1139 C C . TYR A 1 149 ? 7.414 6.198 -7.550 1.00 91.88 149 TYR A C 1
ATOM 1141 O O . TYR A 1 149 ? 7.064 7.368 -7.719 1.00 91.88 149 TYR A O 1
ATOM 1149 N N . GLY A 1 150 ? 7.385 5.622 -6.345 1.00 88.94 150 GLY A N 1
ATOM 1150 C CA . GLY A 1 150 ? 6.834 6.247 -5.145 1.00 88.94 150 GLY A CA 1
ATOM 1151 C C . GLY A 1 150 ? 5.406 6.764 -5.357 1.00 88.94 150 GLY A C 1
ATOM 1152 O O . GLY A 1 150 ? 4.606 6.163 -6.073 1.00 88.94 150 GLY A O 1
ATOM 1153 N N . TRP A 1 151 ? 5.110 7.924 -4.768 1.00 85.94 151 TRP A N 1
ATOM 1154 C CA . TRP A 1 151 ? 3.809 8.605 -4.840 1.00 85.94 151 TRP A CA 1
ATOM 1155 C C . TRP A 1 151 ? 3.650 9.556 -6.039 1.00 85.94 151 TRP A C 1
ATOM 1157 O O . TRP A 1 151 ? 2.661 10.274 -6.138 1.00 85.94 151 TRP A O 1
ATOM 1167 N N . THR A 1 152 ? 4.611 9.588 -6.964 1.00 77.94 152 THR A N 1
ATOM 1168 C CA . THR A 1 152 ? 4.701 10.615 -8.024 1.00 77.94 152 THR A CA 1
ATOM 1169 C C . THR A 1 152 ? 3.642 10.496 -9.129 1.00 77.94 152 THR A C 1
ATOM 1171 O O . THR A 1 152 ? 3.662 11.262 -10.088 1.00 77.94 152 THR A O 1
ATOM 1174 N N . GLY A 1 153 ? 2.740 9.513 -9.046 1.00 73.00 153 GLY A N 1
ATOM 1175 C CA . GLY A 1 153 ? 1.784 9.192 -10.110 1.00 73.00 153 GLY A CA 1
ATOM 1176 C C . GLY A 1 153 ? 2.414 8.517 -11.336 1.00 73.00 153 GLY A C 1
ATOM 1177 O O . GLY A 1 153 ? 1.697 8.158 -12.263 1.00 73.00 153 GLY A O 1
ATOM 1178 N N . LEU A 1 154 ? 3.733 8.293 -11.336 1.00 82.44 154 LEU A N 1
ATOM 1179 C CA . LEU A 1 154 ? 4.458 7.641 -12.433 1.00 82.44 154 LEU A CA 1
ATOM 1180 C C . LEU A 1 154 ? 4.342 6.113 -12.420 1.00 82.44 154 LEU A C 1
ATOM 1182 O O . LEU A 1 154 ? 4.767 5.454 -13.370 1.00 82.44 154 LEU A O 1
ATOM 1186 N N . ALA A 1 155 ? 3.789 5.535 -11.352 1.00 89.44 155 ALA A N 1
ATOM 1187 C CA . ALA A 1 155 ? 3.603 4.097 -11.265 1.00 89.44 155 ALA A CA 1
ATOM 1188 C C . ALA A 1 155 ? 2.673 3.614 -12.391 1.00 89.44 155 ALA A C 1
ATOM 1190 O O . ALA A 1 155 ? 1.564 4.140 -12.546 1.00 89.44 155 ALA A O 1
ATOM 1191 N N . PRO A 1 156 ? 3.087 2.601 -13.174 1.00 94.44 156 PRO A N 1
ATOM 1192 C CA . PRO A 1 156 ? 2.278 2.110 -14.271 1.00 94.44 156 PRO A CA 1
ATOM 1193 C C . PRO A 1 156 ? 0.990 1.519 -13.713 1.00 94.44 156 PRO A C 1
ATOM 1195 O O . PRO A 1 156 ? 1.005 0.776 -12.736 1.00 94.44 156 PRO A O 1
ATOM 1198 N N . LYS A 1 157 ? -0.132 1.759 -14.390 1.00 95.62 157 LYS A N 1
ATOM 1199 C CA . LYS A 1 157 ? -1.439 1.229 -13.981 1.00 95.62 157 LYS A CA 1
ATOM 1200 C C . LYS A 1 157 ? -1.446 -0.282 -13.734 1.00 95.62 157 LYS A C 1
ATOM 1202 O O . LYS A 1 157 ? -2.148 -0.765 -12.851 1.00 95.62 157 LYS A O 1
ATOM 1207 N N . ARG A 1 158 ? -0.626 -1.017 -14.489 1.00 97.19 158 ARG A N 1
ATOM 1208 C CA . ARG A 1 158 ? -0.414 -2.456 -14.314 1.00 97.19 158 ARG A CA 1
ATOM 1209 C C . ARG A 1 158 ? -0.006 -2.818 -12.879 1.00 97.19 158 ARG A C 1
ATOM 1211 O O . ARG A 1 158 ? -0.509 -3.811 -12.373 1.00 97.19 158 ARG A O 1
ATOM 1218 N N . PHE A 1 159 ? 0.837 -2.012 -12.226 1.00 97.88 159 PHE A N 1
ATOM 1219 C CA . PHE A 1 159 ? 1.231 -2.222 -10.828 1.00 97.88 159 PHE A CA 1
ATOM 1220 C C . PHE A 1 159 ? 0.009 -2.192 -9.907 1.00 97.88 159 PHE A C 1
ATOM 1222 O O . PHE A 1 159 ? -0.253 -3.157 -9.200 1.00 97.88 159 PHE A O 1
ATOM 1229 N N . TRP A 1 160 ? -0.808 -1.142 -10.010 1.00 97.88 160 TRP A N 1
ATOM 1230 C CA . TRP A 1 160 ? -2.026 -0.997 -9.209 1.00 97.88 160 TRP A CA 1
ATOM 1231 C C . TRP A 1 160 ? -3.038 -2.121 -9.454 1.00 97.88 160 TRP A C 1
ATOM 1233 O O . TRP A 1 160 ? -3.709 -2.561 -8.527 1.00 97.88 160 TRP A O 1
ATOM 1243 N N . MET A 1 161 ? -3.126 -2.631 -10.686 1.00 98.44 161 MET A N 1
ATOM 1244 C CA . MET A 1 161 ? -3.970 -3.785 -11.010 1.00 98.44 161 MET A CA 1
ATOM 1245 C C . MET A 1 161 ? -3.466 -5.083 -10.363 1.00 98.44 161 MET A C 1
ATOM 1247 O O . MET A 1 161 ? -4.275 -5.861 -9.856 1.00 98.44 161 MET A O 1
ATOM 1251 N N . VAL A 1 162 ? -2.151 -5.321 -10.374 1.00 98.50 162 VAL A N 1
ATOM 1252 C CA . VAL A 1 162 ? -1.531 -6.485 -9.718 1.00 98.50 162 VAL A CA 1
ATOM 1253 C C . VAL A 1 162 ? -1.736 -6.412 -8.206 1.00 98.50 162 VAL A C 1
ATOM 1255 O O . VAL A 1 162 ? -2.252 -7.366 -7.622 1.00 98.50 162 VAL A O 1
ATOM 1258 N N . GLN A 1 163 ? -1.465 -5.255 -7.602 1.00 98.56 163 GLN A N 1
ATOM 1259 C CA . GLN A 1 163 ? -1.646 -5.031 -6.172 1.00 98.56 163 GLN A CA 1
ATOM 1260 C C . GLN A 1 163 ? -3.112 -5.190 -5.748 1.00 98.56 163 GLN A C 1
ATOM 1262 O O . GLN A 1 163 ? -3.407 -5.919 -4.803 1.00 98.56 163 GLN A O 1
ATOM 1267 N N . ALA A 1 164 ? -4.060 -4.571 -6.465 1.00 98.56 164 ALA A N 1
ATOM 1268 C CA . ALA A 1 164 ? -5.487 -4.684 -6.155 1.00 98.56 164 ALA A CA 1
ATOM 1269 C C . ALA A 1 164 ? -5.984 -6.135 -6.247 1.00 98.56 164 ALA A C 1
ATOM 1271 O O . ALA A 1 164 ? -6.789 -6.584 -5.426 1.00 98.56 164 ALA A O 1
ATOM 1272 N N . ARG A 1 165 ? -5.478 -6.890 -7.229 1.00 98.62 165 ARG A N 1
ATOM 1273 C CA . ARG A 1 165 ? -5.769 -8.315 -7.392 1.00 98.62 165 ARG A CA 1
ATOM 1274 C C . ARG A 1 165 ? -5.195 -9.127 -6.234 1.00 98.62 165 ARG A C 1
ATOM 1276 O O . ARG A 1 165 ? -5.903 -9.982 -5.708 1.00 98.62 165 ARG A O 1
ATOM 1283 N N . SER A 1 166 ? -3.945 -8.879 -5.852 1.00 98.62 166 SER A N 1
ATOM 1284 C CA . SER A 1 166 ? -3.309 -9.572 -4.732 1.00 98.62 166 SER A CA 1
ATOM 1285 C C . SER A 1 166 ? -4.034 -9.281 -3.414 1.00 98.62 166 SER A C 1
ATOM 1287 O O . SER A 1 166 ? -4.436 -10.212 -2.718 1.00 98.62 166 SER A O 1
ATOM 1289 N N . ALA A 1 167 ? -4.336 -8.008 -3.134 1.00 98.56 167 ALA A N 1
ATOM 1290 C CA . ALA A 1 167 ? -5.120 -7.598 -1.972 1.00 98.56 167 ALA A CA 1
ATOM 1291 C C . ALA A 1 167 ? -6.430 -8.399 -1.873 1.00 98.56 167 ALA A C 1
ATOM 1293 O O . ALA A 1 167 ? -6.690 -9.031 -0.850 1.00 98.56 167 ALA A O 1
ATOM 1294 N N . ARG A 1 168 ? -7.200 -8.467 -2.968 1.00 97.44 168 ARG A N 1
ATOM 1295 C CA . ARG A 1 168 ? -8.453 -9.236 -3.043 1.00 97.44 168 ARG A CA 1
ATOM 1296 C C . ARG A 1 168 ? -8.253 -10.723 -2.739 1.00 97.44 168 ARG A C 1
ATOM 1298 O O . ARG A 1 168 ? -9.017 -11.277 -1.952 1.00 97.44 168 ARG A O 1
ATOM 1305 N N . VAL A 1 169 ? -7.244 -11.365 -3.333 1.00 97.75 169 VAL A N 1
ATOM 1306 C CA . VAL A 1 169 ? -6.945 -12.795 -3.110 1.00 97.75 169 VAL A CA 1
ATOM 1307 C C . VAL A 1 169 ? -6.620 -13.082 -1.642 1.00 97.75 169 VAL A C 1
ATOM 1309 O O . VAL A 1 169 ? -7.025 -14.120 -1.126 1.00 97.75 169 VAL A O 1
ATOM 1312 N N . HIS A 1 170 ? -5.977 -12.143 -0.947 1.00 97.50 170 HIS A N 1
ATOM 1313 C CA . HIS A 1 170 ? -5.637 -12.268 0.476 1.00 97.50 170 HIS A CA 1
ATOM 1314 C C . HIS A 1 170 ? -6.713 -11.705 1.421 1.00 97.50 170 HIS A C 1
ATOM 1316 O O . HIS A 1 170 ? -6.471 -11.504 2.614 1.00 97.50 170 HIS A O 1
ATOM 1322 N N . GLY A 1 171 ? -7.927 -11.455 0.917 1.00 96.38 171 GLY A N 1
ATOM 1323 C CA . GLY A 1 171 ? -9.065 -10.992 1.717 1.00 96.38 171 GLY A CA 1
ATOM 1324 C C . GLY A 1 171 ? -8.931 -9.550 2.222 1.00 96.38 171 GLY A C 1
ATOM 1325 O O . GLY A 1 171 ? -9.505 -9.200 3.261 1.00 96.38 171 GLY A O 1
ATOM 1326 N N . LEU A 1 172 ? -8.162 -8.727 1.513 1.00 98.06 172 LEU A N 1
ATOM 1327 C CA . LEU A 1 172 ? -8.065 -7.282 1.687 1.00 98.06 172 LEU A CA 1
ATOM 1328 C C . LEU A 1 172 ? -8.899 -6.567 0.616 1.00 98.06 172 LEU A C 1
ATOM 1330 O O . LEU A 1 172 ? -9.113 -7.056 -0.493 1.00 98.06 172 LEU A O 1
ATOM 1334 N N . TYR A 1 173 ? -9.376 -5.385 0.963 1.00 97.88 173 TYR A N 1
ATOM 1335 C CA . TYR A 1 173 ? -9.987 -4.431 0.063 1.00 97.88 173 TYR A CA 1
ATOM 1336 C C . TYR A 1 173 ? -8.917 -3.446 -0.414 1.00 97.88 173 TYR A C 1
ATOM 1338 O O . TYR A 1 173 ? -8.066 -3.026 0.367 1.00 97.88 173 TYR A O 1
ATOM 1346 N N . SER A 1 174 ? -8.954 -3.084 -1.695 1.00 98.31 174 SER A N 1
ATOM 1347 C CA . SER A 1 174 ? -8.019 -2.121 -2.286 1.00 98.31 174 SER A CA 1
ATOM 1348 C C . SER A 1 174 ? -8.711 -0.789 -2.551 1.00 98.31 174 SER A C 1
ATOM 1350 O O . SER A 1 174 ? -9.809 -0.751 -3.125 1.00 98.31 174 SER A O 1
ATOM 1352 N N . GLY A 1 175 ? -8.028 0.308 -2.225 1.00 97.75 175 GLY A N 1
ATOM 1353 C CA . GLY A 1 175 ? -8.468 1.669 -2.516 1.00 97.75 175 GLY A CA 1
ATOM 1354 C C . GLY A 1 175 ? -8.559 1.989 -4.014 1.00 97.75 175 GLY A C 1
ATOM 1355 O O . GLY A 1 175 ? -9.204 2.969 -4.396 1.00 97.75 175 GLY A O 1
ATOM 1356 N N . ALA A 1 176 ? -8.098 1.087 -4.894 1.00 97.88 176 ALA A N 1
ATOM 1357 C CA . ALA A 1 176 ? -8.439 1.086 -6.318 1.00 97.88 176 ALA A CA 1
ATOM 1358 C C . ALA A 1 176 ? -9.957 1.010 -6.593 1.00 97.88 176 ALA A C 1
ATOM 1360 O O . ALA A 1 176 ? -10.385 1.268 -7.714 1.00 97.88 176 ALA A O 1
ATOM 1361 N N . HIS A 1 177 ? -10.787 0.711 -5.589 1.00 98.38 177 HIS A N 1
ATOM 1362 C CA . HIS A 1 177 ? -12.249 0.752 -5.693 1.00 98.38 177 HIS A CA 1
ATOM 1363 C C . HIS A 1 177 ? -12.877 2.032 -5.118 1.00 98.38 177 HIS A C 1
ATOM 1365 O O . HIS A 1 177 ? -14.089 2.242 -5.256 1.00 98.38 177 HIS A O 1
ATOM 1371 N N . PHE A 1 178 ? -12.116 2.881 -4.423 1.00 96.75 178 PHE A N 1
ATOM 1372 C CA . PHE A 1 178 ? -12.672 4.032 -3.715 1.00 96.75 178 PHE A CA 1
ATOM 1373 C C . PHE A 1 178 ? -13.203 5.100 -4.674 1.00 96.75 178 PHE A C 1
ATOM 1375 O O . PHE A 1 178 ? -12.531 5.528 -5.605 1.00 96.75 178 PHE A O 1
ATOM 1382 N N . GLY A 1 179 ? -14.435 5.555 -4.434 1.00 96.44 179 GLY A N 1
ATOM 1383 C CA . GLY A 1 179 ? -15.094 6.577 -5.256 1.00 96.44 179 GLY A CA 1
ATOM 1384 C C . GLY A 1 179 ? -15.589 6.100 -6.627 1.00 96.44 179 GLY A C 1
ATOM 1385 O O . GLY A 1 179 ? -16.240 6.872 -7.325 1.00 96.44 179 GLY A O 1
ATOM 1386 N N . LEU A 1 180 ? -15.343 4.844 -7.012 1.00 98.00 180 LEU A N 1
ATOM 1387 C CA . LEU A 1 180 ? -15.898 4.288 -8.246 1.00 98.00 180 LEU A CA 1
ATOM 1388 C C . LEU A 1 180 ? -17.417 4.082 -8.137 1.00 98.00 180 LEU A C 1
ATOM 1390 O O . LEU A 1 180 ? -17.929 3.667 -7.091 1.00 98.00 180 LEU A O 1
ATOM 1394 N N . SER A 1 181 ? -18.130 4.305 -9.246 1.00 98.12 181 SER A N 1
ATOM 1395 C CA . SER A 1 181 ? -19.535 3.906 -9.389 1.00 98.12 181 SER A CA 1
ATOM 1396 C C . SER A 1 181 ? -19.682 2.384 -9.282 1.00 98.12 181 SER A C 1
ATOM 1398 O O . SER A 1 181 ? -18.741 1.638 -9.559 1.00 98.12 181 SER A O 1
ATOM 1400 N N . SER A 1 182 ? -20.875 1.896 -8.931 1.00 98.25 182 SER A N 1
ATOM 1401 C CA . SER A 1 182 ? -21.139 0.451 -8.844 1.00 98.25 182 SER A CA 1
ATOM 1402 C C . SER A 1 182 ? -20.855 -0.283 -10.158 1.00 98.25 182 SER A C 1
ATOM 1404 O O . SER A 1 182 ? -20.387 -1.417 -10.141 1.00 98.25 182 SER A O 1
ATOM 1406 N N . GLU A 1 183 ? -21.097 0.361 -11.301 1.00 98.31 183 GLU A N 1
ATOM 1407 C CA . GLU A 1 183 ? -20.755 -0.192 -12.613 1.00 98.31 183 GLU A CA 1
ATOM 1408 C C . GLU A 1 183 ? -19.239 -0.318 -12.808 1.00 98.31 183 GLU A C 1
ATOM 1410 O O . GLU A 1 183 ? -18.759 -1.382 -13.196 1.00 98.31 183 GLU A O 1
ATOM 1415 N N . ASN A 1 184 ? -18.478 0.734 -12.494 1.00 98.62 184 ASN A N 1
ATOM 1416 C CA . ASN A 1 184 ? -17.023 0.713 -12.634 1.00 98.62 184 ASN A CA 1
ATOM 1417 C C . ASN A 1 184 ? -16.362 -0.270 -11.663 1.00 98.62 184 ASN A C 1
ATOM 1419 O O . ASN A 1 184 ? -15.391 -0.917 -12.046 1.00 98.62 184 ASN A O 1
ATOM 1423 N N . LYS A 1 185 ? -16.911 -0.445 -10.453 1.00 98.56 185 LYS A N 1
ATOM 1424 C CA . LYS A 1 185 ? -16.470 -1.496 -9.523 1.00 98.56 185 LYS A CA 1
ATOM 1425 C C . LYS A 1 185 ? -16.644 -2.884 -10.131 1.00 98.56 185 LYS A C 1
ATOM 1427 O O . LYS A 1 185 ? -15.671 -3.618 -10.203 1.00 98.56 185 LYS A O 1
ATOM 1432 N N . ARG A 1 186 ? -17.824 -3.201 -10.682 1.00 98.50 186 ARG A N 1
ATOM 1433 C CA . ARG A 1 186 ? -18.062 -4.498 -11.346 1.00 98.50 186 ARG A CA 1
ATOM 1434 C C . ARG A 1 186 ? -17.119 -4.741 -12.528 1.00 98.50 186 ARG A C 1
ATOM 1436 O O . ARG A 1 186 ? -16.648 -5.858 -12.707 1.00 98.50 186 ARG A O 1
ATOM 1443 N N . LYS A 1 187 ? -16.836 -3.711 -13.335 1.00 98.62 187 LYS A N 1
ATOM 1444 C CA . LYS A 1 187 ? -15.878 -3.812 -14.453 1.00 98.62 187 LYS A CA 1
ATOM 1445 C C . LYS A 1 187 ? -14.450 -4.058 -13.961 1.00 98.62 187 LYS A C 1
ATOM 1447 O O . LYS A 1 187 ? -13.756 -4.893 -14.536 1.00 98.62 187 LYS A O 1
ATOM 1452 N N . LEU A 1 188 ? -14.028 -3.359 -12.905 1.00 98.62 188 LEU A N 1
ATOM 1453 C CA . LEU A 1 188 ? -12.730 -3.576 -12.270 1.00 98.62 188 LEU A CA 1
ATOM 1454 C C . LEU A 1 188 ? -12.640 -4.990 -11.683 1.00 98.62 188 LEU A C 1
ATOM 1456 O O . LEU A 1 188 ? -11.693 -5.701 -11.998 1.00 98.62 188 LEU A O 1
ATOM 1460 N N . ASP A 1 189 ? -13.645 -5.428 -10.924 1.00 98.50 189 ASP A N 1
ATOM 1461 C CA . ASP A 1 189 ? -13.724 -6.777 -10.356 1.00 98.50 189 ASP A CA 1
ATOM 1462 C C . ASP A 1 189 ? -13.579 -7.853 -11.438 1.00 98.50 189 ASP A C 1
ATOM 1464 O O . ASP A 1 189 ? -12.726 -8.731 -11.324 1.00 98.50 189 ASP A O 1
ATOM 1468 N N . ALA A 1 190 ? -14.336 -7.736 -12.534 1.00 98.50 190 ALA A N 1
ATOM 1469 C CA . ALA A 1 190 ? -14.246 -8.661 -13.660 1.00 98.50 190 ALA A CA 1
ATOM 1470 C C . ALA A 1 190 ? -12.842 -8.678 -14.293 1.00 98.50 190 ALA A C 1
ATOM 1472 O O . ALA A 1 190 ? -12.327 -9.742 -14.638 1.00 98.50 190 ALA A O 1
ATOM 1473 N N . ALA A 1 191 ? -12.192 -7.516 -14.421 1.00 98.62 191 ALA A N 1
ATOM 1474 C CA . ALA A 1 191 ? -10.824 -7.436 -14.924 1.00 98.62 191 ALA A CA 1
ATOM 1475 C C . ALA A 1 191 ? -9.808 -8.082 -13.965 1.00 98.62 191 ALA A C 1
ATOM 1477 O O . ALA A 1 191 ? -8.898 -8.775 -14.424 1.00 98.62 191 ALA A O 1
ATOM 1478 N N . LEU A 1 192 ? -9.961 -7.892 -12.650 1.00 98.25 192 LEU A N 1
ATOM 1479 C CA . LEU A 1 192 ? -9.110 -8.512 -11.631 1.00 98.25 192 LEU A CA 1
ATOM 1480 C C . LEU A 1 192 ? -9.284 -10.038 -11.622 1.00 98.25 192 LEU A C 1
ATOM 1482 O O . LEU A 1 192 ? -8.290 -10.769 -11.620 1.00 98.25 192 LEU A O 1
ATOM 1486 N N . ASP A 1 193 ? -10.521 -10.530 -11.678 1.00 97.69 193 ASP A N 1
ATOM 1487 C CA . ASP A 1 193 ? -10.821 -11.964 -11.709 1.00 97.69 193 ASP A CA 1
ATOM 1488 C C . ASP A 1 193 ? -10.239 -12.625 -12.971 1.00 97.69 193 ASP A C 1
ATOM 1490 O O . ASP A 1 193 ? -9.583 -13.665 -12.876 1.00 97.69 193 ASP A O 1
ATOM 1494 N N . ALA A 1 194 ? -10.344 -11.959 -14.127 1.00 98.12 194 ALA A N 1
ATOM 1495 C CA . ALA A 1 194 ? -9.758 -12.400 -15.395 1.00 98.12 194 ALA A CA 1
ATOM 1496 C C . ALA A 1 194 ? -8.233 -12.187 -15.509 1.00 98.12 194 ALA A C 1
ATOM 1498 O O . ALA A 1 194 ? -7.650 -12.503 -16.545 1.00 98.12 194 ALA A O 1
ATOM 1499 N N . ARG A 1 195 ? -7.571 -11.626 -14.482 1.00 97.62 195 ARG A N 1
ATOM 1500 C CA . ARG A 1 195 ? -6.148 -11.218 -14.514 1.00 97.62 195 ARG A CA 1
ATOM 1501 C C . ARG A 1 195 ? -5.805 -10.288 -15.691 1.00 97.62 195 ARG A C 1
ATOM 1503 O O . ARG A 1 195 ? -4.678 -10.273 -16.187 1.00 97.62 195 ARG A O 1
ATOM 1510 N N . ASN A 1 196 ? -6.763 -9.475 -16.131 1.00 98.00 196 ASN A N 1
ATOM 1511 C CA . ASN A 1 196 ? -6.565 -8.474 -17.171 1.00 98.00 196 ASN A CA 1
ATOM 1512 C C . ASN A 1 196 ? -5.882 -7.225 -16.591 1.00 98.00 196 ASN A C 1
ATOM 1514 O O . ASN A 1 196 ? -6.511 -6.196 -16.335 1.00 98.00 196 ASN A O 1
ATOM 1518 N N . PHE A 1 197 ? -4.564 -7.294 -16.409 1.00 97.06 197 PHE A N 1
ATOM 1519 C CA . PHE A 1 197 ? -3.774 -6.169 -15.892 1.00 97.06 197 PHE A CA 1
ATOM 1520 C C . PHE A 1 197 ? -3.565 -5.029 -16.906 1.00 97.06 197 PHE A C 1
ATOM 1522 O O . PHE A 1 197 ? -2.943 -4.022 -16.571 1.00 97.06 197 PHE A O 1
ATOM 1529 N N . ALA A 1 198 ? -4.095 -5.166 -18.126 1.00 97.19 198 ALA A N 1
ATOM 1530 C CA . ALA A 1 198 ? -4.146 -4.116 -19.143 1.00 97.19 198 ALA A CA 1
ATOM 1531 C C . ALA A 1 198 ? -5.465 -3.314 -19.111 1.00 97.19 198 ALA A C 1
ATOM 1533 O O . ALA A 1 198 ? -5.725 -2.515 -20.009 1.00 97.19 198 ALA A O 1
ATOM 1534 N N . TYR A 1 199 ? -6.304 -3.512 -18.087 1.00 97.62 199 TYR A N 1
ATOM 1535 C CA . TYR A 1 199 ? -7.568 -2.798 -17.905 1.00 97.62 199 TYR A CA 1
ATOM 1536 C C . TYR A 1 199 ? -7.425 -1.279 -18.085 1.00 97.62 199 TYR A C 1
ATOM 1538 O O . TYR A 1 199 ? -6.641 -0.616 -17.401 1.00 97.62 199 TYR A O 1
ATOM 1546 N N . SER A 1 200 ? -8.225 -0.700 -18.982 1.00 97.06 200 SER A N 1
ATOM 1547 C CA . SER A 1 200 ? -8.178 0.723 -19.340 1.00 97.06 200 SER A CA 1
ATOM 1548 C C . SER A 1 200 ? -9.185 1.595 -18.578 1.00 97.06 200 SER A C 1
ATOM 1550 O O . SER A 1 200 ? -8.985 2.804 -18.516 1.00 97.06 200 SER A O 1
ATOM 1552 N N . GLY A 1 201 ? -10.186 1.015 -17.906 1.00 97.38 201 GLY A N 1
ATOM 1553 C CA . GLY A 1 201 ? -11.200 1.771 -17.153 1.00 97.38 201 GLY A CA 1
ATOM 1554 C C . GLY A 1 201 ? -10.685 2.415 -15.853 1.00 97.38 201 GLY A C 1
ATOM 1555 O O . GLY A 1 201 ? -9.546 2.186 -15.455 1.00 97.38 201 GLY A O 1
ATOM 1556 N N . PRO A 1 202 ? -11.478 3.249 -15.169 1.00 97.75 202 PRO A N 1
ATOM 1557 C CA . PRO A 1 202 ? -10.987 4.040 -14.041 1.00 97.75 202 PRO A CA 1
ATOM 1558 C C . PRO A 1 202 ? -10.595 3.174 -12.836 1.00 97.75 202 PRO A C 1
ATOM 1560 O O . PRO A 1 202 ? -11.192 2.125 -12.592 1.00 97.75 202 PRO A O 1
ATOM 1563 N N . LEU A 1 203 ? -9.615 3.663 -12.073 1.00 97.75 203 LEU A N 1
ATOM 1564 C CA . LEU A 1 203 ? -9.297 3.202 -10.721 1.00 97.75 203 LEU A CA 1
ATOM 1565 C C . LEU A 1 203 ? -9.741 4.263 -9.711 1.00 97.75 203 LEU A C 1
ATOM 1567 O O . LEU A 1 203 ? -9.975 5.418 -10.067 1.00 97.75 203 LEU A O 1
ATOM 1571 N N . GLY A 1 204 ? -9.887 3.847 -8.461 1.00 96.75 204 GLY A N 1
ATOM 1572 C CA . GLY A 1 204 ? -10.228 4.709 -7.342 1.00 96.75 204 GLY A CA 1
ATOM 1573 C C . GLY A 1 204 ? -9.132 5.715 -7.006 1.00 96.75 204 GLY A C 1
ATOM 1574 O O . GLY A 1 204 ? -8.029 5.672 -7.544 1.00 96.75 204 GLY A O 1
ATOM 1575 N N . TRP A 1 205 ? -9.455 6.646 -6.112 1.00 93.88 205 TRP A N 1
ATOM 1576 C CA . TRP A 1 205 ? -8.577 7.777 -5.799 1.00 93.88 205 TRP A CA 1
ATOM 1577 C C . TRP A 1 205 ? -7.413 7.435 -4.853 1.00 93.88 205 TRP A C 1
ATOM 1579 O O . TRP A 1 205 ? -6.506 8.251 -4.734 1.00 93.88 205 TRP A O 1
ATOM 1589 N N . ASP A 1 206 ? -7.410 6.255 -4.221 1.00 94.12 206 ASP A N 1
ATOM 1590 C CA . ASP A 1 206 ? -6.362 5.820 -3.280 1.00 94.12 206 ASP A CA 1
ATOM 1591 C C . ASP A 1 206 ? -5.790 4.448 -3.658 1.00 94.12 206 ASP A C 1
ATOM 1593 O O . ASP A 1 206 ? -5.937 3.451 -2.955 1.00 94.12 206 ASP A O 1
ATOM 1597 N N . VAL A 1 207 ? -5.216 4.349 -4.855 1.00 96.50 207 VAL A N 1
ATOM 1598 C CA . VAL A 1 207 ? -4.816 3.055 -5.439 1.00 96.50 207 VAL A CA 1
ATOM 1599 C C . VAL A 1 207 ? -3.772 2.281 -4.631 1.00 96.50 207 VAL A C 1
ATOM 1601 O O . VAL A 1 207 ? -3.734 1.063 -4.759 1.00 96.50 207 VAL A O 1
ATOM 1604 N N . ALA A 1 208 ? -2.963 2.963 -3.817 1.00 97.25 208 ALA A N 1
ATOM 1605 C CA . ALA A 1 208 ? -1.928 2.345 -2.987 1.00 97.25 208 ALA A CA 1
ATOM 1606 C C . ALA A 1 208 ? -2.481 1.720 -1.697 1.00 97.25 208 ALA A C 1
ATOM 1608 O O . ALA A 1 208 ? -1.789 0.938 -1.045 1.00 97.25 208 ALA A O 1
ATOM 1609 N N . HIS A 1 209 ? -3.703 2.089 -1.312 1.00 97.94 209 HIS A N 1
ATOM 1610 C CA . HIS A 1 209 ? -4.286 1.708 -0.039 1.00 97.94 209 HIS A CA 1
ATOM 1611 C C . HI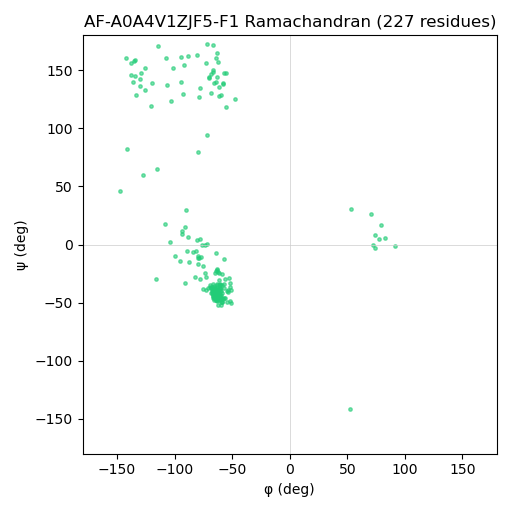S A 1 209 ? -4.802 0.270 -0.051 1.00 97.94 209 HIS A C 1
ATOM 1613 O O . HIS A 1 209 ? -5.538 -0.141 -0.958 1.00 97.94 209 HIS A O 1
ATOM 1619 N N . VAL A 1 210 ? -4.491 -0.477 1.007 1.00 98.56 210 VAL A N 1
ATOM 1620 C CA . VAL A 1 210 ? -5.084 -1.784 1.303 1.00 98.56 210 VAL A CA 1
ATOM 1621 C C . VAL A 1 210 ? -5.571 -1.852 2.750 1.00 98.56 210 VAL A C 1
ATOM 1623 O O . VAL A 1 210 ? -4.872 -1.449 3.680 1.00 98.56 210 VAL A O 1
ATOM 1626 N N . GLU A 1 211 ? -6.765 -2.406 2.948 1.00 98.12 211 GLU A N 1
ATOM 1627 C CA . GLU A 1 211 ? -7.437 -2.532 4.251 1.00 98.12 211 GLU A CA 1
ATOM 1628 C C . GLU A 1 211 ? -8.182 -3.877 4.365 1.00 98.12 211 GLU A C 1
ATOM 1630 O O . GLU A 1 211 ? -8.441 -4.520 3.352 1.00 98.12 211 GLU A O 1
ATOM 1635 N N . PRO A 1 212 ? -8.532 -4.384 5.558 1.00 97.19 212 PRO A N 1
ATOM 1636 C CA . PRO A 1 212 ? -9.278 -5.628 5.687 1.00 97.19 212 PRO A CA 1
ATOM 1637 C C . PRO A 1 212 ? -10.712 -5.515 5.174 1.00 97.19 212 PRO A C 1
ATOM 1639 O O . PRO A 1 212 ? -11.394 -4.512 5.362 1.00 97.19 212 PRO A O 1
ATOM 1642 N N . THR A 1 213 ? -11.213 -6.618 4.622 1.00 95.50 213 THR A N 1
ATOM 1643 C CA . THR A 1 213 ? -12.645 -6.795 4.356 1.00 95.50 213 THR A CA 1
ATOM 1644 C C . THR A 1 213 ? -13.409 -7.206 5.625 1.00 95.50 213 THR A C 1
ATOM 1646 O O . THR A 1 213 ? -12.825 -7.641 6.620 1.00 95.50 213 THR A O 1
ATOM 1649 N N . GLY A 1 214 ? -14.741 -7.068 5.608 1.00 93.25 214 GLY A N 1
ATOM 1650 C CA . GLY A 1 214 ? -15.625 -7.628 6.644 1.00 93.25 214 GLY A CA 1
ATOM 1651 C C . GLY A 1 214 ? -15.621 -6.905 8.000 1.00 93.25 214 GLY A C 1
ATOM 1652 O O . GLY A 1 214 ? -16.228 -7.388 8.960 1.00 93.25 214 GLY A O 1
ATOM 1653 N N . ILE A 1 215 ? -14.964 -5.747 8.098 1.00 95.75 215 ILE A N 1
ATOM 1654 C CA . ILE A 1 215 ? -14.931 -4.918 9.304 1.00 95.75 215 ILE A CA 1
ATOM 1655 C C . ILE A 1 215 ? -15.120 -3.441 8.955 1.00 95.75 215 ILE A C 1
ATOM 1657 O O . ILE A 1 215 ? -14.579 -2.950 7.971 1.00 95.75 215 ILE A O 1
ATOM 1661 N N . THR A 1 216 ? -15.891 -2.716 9.766 1.00 96.25 216 THR A N 1
ATOM 1662 C CA . THR A 1 216 ? -16.062 -1.263 9.611 1.00 96.25 216 THR A CA 1
ATOM 1663 C C . THR A 1 216 ? -15.082 -0.484 10.487 1.00 96.25 216 THR A C 1
ATOM 1665 O O . THR A 1 216 ? -14.588 -0.989 11.498 1.00 96.25 216 THR A O 1
ATOM 1668 N N . LEU A 1 217 ? -14.865 0.798 10.172 1.00 96.50 217 LEU A N 1
ATOM 1669 C CA . LEU A 1 217 ? -14.083 1.703 11.025 1.00 96.50 217 LEU A CA 1
ATOM 1670 C C . LEU A 1 217 ? -14.618 1.758 12.466 1.00 96.50 217 LEU A C 1
ATOM 1672 O O . LEU A 1 217 ? -13.836 1.742 13.413 1.00 96.50 217 LEU A O 1
ATOM 1676 N N . GLY A 1 218 ? -15.944 1.775 12.647 1.00 96.81 218 GLY A N 1
ATOM 1677 C CA . GLY A 1 218 ? -16.569 1.770 13.974 1.00 96.81 218 GLY A CA 1
ATOM 1678 C C . GLY A 1 218 ? -16.255 0.499 14.765 1.00 96.81 218 GLY A C 1
ATOM 1679 O O . GLY A 1 218 ? -15.893 0.573 15.937 1.00 96.81 218 GLY A O 1
ATOM 1680 N N . GLN A 1 219 ? -16.313 -0.662 14.109 1.00 96.31 219 GLN A N 1
ATOM 1681 C CA . GLN A 1 219 ? -15.958 -1.939 14.726 1.00 96.31 219 GLN A CA 1
ATOM 1682 C C . GLN A 1 219 ? -14.469 -2.009 15.087 1.00 96.31 219 GLN A C 1
ATOM 1684 O O . GLN A 1 219 ? -14.128 -2.422 16.194 1.00 96.31 219 GLN A O 1
ATOM 1689 N N . ALA A 1 220 ? -13.578 -1.570 14.195 1.00 96.56 220 ALA A N 1
ATOM 1690 C CA . ALA A 1 220 ? -12.145 -1.534 14.482 1.00 96.56 220 ALA A CA 1
ATOM 1691 C C . ALA A 1 220 ? -11.797 -0.570 15.623 1.00 96.56 220 ALA A C 1
ATOM 1693 O O . ALA A 1 220 ? -10.978 -0.908 16.483 1.00 96.56 220 ALA A O 1
ATOM 1694 N N . LYS A 1 221 ? -12.462 0.592 15.676 1.00 95.88 221 LYS A N 1
ATOM 1695 C CA . LYS A 1 221 ? -12.362 1.550 16.784 1.00 95.88 221 LYS A CA 1
ATOM 1696 C C . LYS A 1 221 ? -12.806 0.935 18.112 1.00 95.88 221 LYS A C 1
ATOM 1698 O O . LYS A 1 221 ? -12.212 1.243 19.140 1.00 95.88 221 LYS A O 1
ATOM 1703 N N . ALA A 1 222 ? -13.801 0.050 18.083 1.00 95.38 222 ALA A N 1
ATOM 1704 C CA . ALA A 1 222 ? -14.260 -0.720 19.238 1.00 95.38 222 ALA A CA 1
ATOM 1705 C C . ALA A 1 222 ? -13.355 -1.923 19.584 1.00 95.38 222 ALA A C 1
ATOM 1707 O O . ALA A 1 222 ? -13.688 -2.700 20.472 1.00 95.38 222 ALA A O 1
ATOM 1708 N N . GLY A 1 223 ? -12.223 -2.102 18.894 1.00 93.38 223 GLY A N 1
ATOM 1709 C CA . GLY A 1 223 ? -11.264 -3.174 19.170 1.00 93.38 223 GLY A CA 1
ATOM 1710 C C . GLY A 1 223 ? -11.492 -4.462 18.378 1.00 93.38 223 GLY A C 1
ATOM 1711 O O . GLY A 1 223 ? -10.679 -5.376 18.486 1.00 93.38 223 GLY A O 1
ATOM 1712 N N . LYS A 1 224 ? -12.531 -4.547 17.532 1.00 94.56 224 LYS A N 1
ATOM 1713 C CA . LYS A 1 224 ? -12.720 -5.713 16.655 1.00 94.56 224 LYS A CA 1
ATOM 1714 C C . LYS A 1 224 ? -11.546 -5.814 15.677 1.00 94.56 224 LYS A C 1
ATOM 1716 O O . LYS A 1 224 ? -11.025 -4.801 15.201 1.00 94.56 224 LYS A O 1
ATOM 1721 N N . ARG A 1 225 ? -11.133 -7.037 15.362 1.00 93.44 225 ARG A N 1
ATOM 1722 C CA . ARG A 1 225 ? -10.095 -7.335 14.371 1.00 93.44 225 ARG A CA 1
ATOM 1723 C C . ARG A 1 225 ? -10.630 -8.320 13.332 1.00 93.44 225 ARG A C 1
ATOM 1725 O O . ARG A 1 225 ? -11.557 -9.072 13.642 1.00 93.44 225 ARG A O 1
ATOM 1732 N N . PRO A 1 226 ? -10.109 -8.293 12.095 1.00 87.19 226 PRO A N 1
ATOM 1733 C CA . PRO A 1 226 ? -10.462 -9.276 11.083 1.00 87.19 226 PRO A CA 1
ATOM 1734 C C . PRO A 1 226 ? -9.819 -10.613 11.467 1.00 87.19 226 PRO A C 1
ATOM 1736 O O . PRO A 1 226 ? -8.651 -10.848 11.181 1.00 87.19 226 PRO A O 1
ATOM 1739 N N . TYR A 1 227 ? -10.545 -11.478 12.169 1.00 76.62 227 TYR A N 1
ATOM 1740 C CA . TYR A 1 227 ? -10.072 -12.840 12.412 1.00 76.62 227 TYR A CA 1
ATOM 1741 C C . TYR A 1 227 ? -10.022 -13.609 11.088 1.00 76.62 227 TYR A C 1
ATOM 1743 O O . TYR A 1 227 ? -10.806 -13.334 10.175 1.00 76.62 227 TYR A O 1
ATOM 1751 N N . SER A 1 228 ? -9.075 -14.539 10.971 1.00 53.53 228 SER A N 1
ATOM 1752 C CA . SER A 1 228 ? -9.089 -15.534 9.901 1.00 53.53 228 SER A CA 1
ATOM 1753 C C . SER A 1 228 ? -10.426 -16.276 9.954 1.00 53.53 228 SER A C 1
ATOM 1755 O O . SER A 1 228 ? -10.744 -16.865 10.989 1.00 53.53 228 SER A O 1
ATOM 1757 N N . GLN A 1 229 ? -11.212 -16.179 8.878 1.00 44.56 229 GLN A N 1
ATOM 1758 C CA . GLN A 1 229 ? -12.166 -17.237 8.551 1.00 44.56 229 GLN A CA 1
ATOM 1759 C C . GLN A 1 229 ? -11.389 -18.468 8.098 1.00 44.56 229 GLN A C 1
ATOM 1761 O O . GLN A 1 229 ? -10.306 -18.265 7.497 1.00 44.56 229 GLN A O 1
#

Radius of gyration: 30.26 Å; Cα contacts (8 Å, |Δi|>4): 281; chains: 1; bounding box: 90×37×66 Å

Sequence (229 aa):
MLLFVLFALFPALRDSVVAMAPLARIQLQRFLAFLATRARVFLMLFLAVSTVIGTASAAEGLEAKRVAQNKTNLAKMSPTVRAKVAAVISDDEANGYKPIIDNAVWRSKAEQYALYKKGYSKVTFSFHNASTPSGQADSLAADITDQRYGWTGLAPKRFWMVQARSARVHGLYSGAHFGLSSENKRKLDAALDARNFAYSGPLGWDVAHVEPTGITLGQAKAGKRPYSQ

Foldseek 3Di:
DVVVVVCVVPVVVVVVLVPDDPVVNVVVVVVVVVVVVVVVVVVVVVVVVVVVVVVVVVVVVVLVVQVVQLVVLLVLAAPQQSVLVVQLCVQLVVVVFQKHWDNLQADALVVLVVCCVVVVDVDSFDLNHQADPVRGRHRQKTFMDGPVCPPVVPGDLLSLLSSCLSLVVSQKHFQQCAPDDPVLNVVSVVCSVVVVSVDPGGGHPRSRMIGHPPDDRVCSVVVDDPDDD